Protein AF-A0A938NY01-F1 (afdb_monomer)

Secondary structure (DSSP, 8-state):
-HHHHHHHHHHHHTT----PPP-EEEEEEEES-EEETTTTEEP-TT-EEETT-EEEESSTT-EEEEEETTTEEEEE-----SSS--EEEGGGS-EE------------SS---GGG-SSEEEEES-EEEE--TTTS--SSSEEEEEEEEETTEEEEEEPPEETTEEEE-HHHHH--TT----TTT---EEEEEEETTT--EEEEEEEEEEEE-HHHHHHHHHHHHHHHTTS---HHHHHHHHHHHHHHHHSBPPHHHHHHHHHHHHT--

Solvent-accessible surface area (backbone atoms only — not comparable to full-atom values): 15792 Å² total; per-residue (Å²): 120,71,69,61,56,54,52,53,53,55,60,58,63,72,62,69,72,82,76,70,82,76,59,53,27,38,26,71,44,71,44,78,49,41,25,34,62,91,73,69,46,69,69,50,72,70,38,78,47,41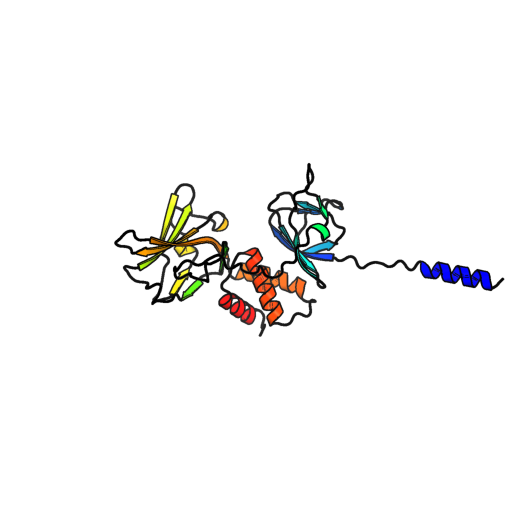,46,88,40,35,39,35,47,81,40,83,80,19,37,39,30,29,37,24,84,89,78,45,54,32,44,38,47,70,71,98,66,88,82,91,67,63,69,39,45,45,67,82,30,59,42,78,67,67,75,83,77,80,75,85,74,79,93,65,100,58,91,71,63,72,88,61,73,45,65,30,34,27,37,61,54,66,38,76,44,78,48,60,51,86,88,55,54,57,56,96,52,24,43,44,32,43,33,37,57,56,92,92,43,80,45,77,37,73,53,51,68,58,78,50,26,39,44,52,37,64,58,83,70,44,69,47,102,90,41,93,65,60,53,85,76,43,56,64,32,36,38,28,45,31,35,73,88,70,80,49,63,44,80,74,45,64,25,31,59,36,76,44,51,62,66,58,54,47,53,56,50,54,56,47,50,70,70,54,69,80,48,82,65,52,50,69,58,45,52,54,49,52,51,53,50,49,29,67,75,56,20,46,54,62,62,66,62,50,52,53,52,48,24,69,76,67,74,45,116

Nearest PDB structures (foldseek):
  5e5r-assembly2_D  TM=4.541E-01  e=9.221E-03  Mus musculus
  5k6z-assembly1_A  TM=3.043E-01  e=1.436E-03  Mus musculus
  6uon-assembly1_G  TM=4.342E-01  e=9.987E-02  Homo sapiens
  5l74-assembly1_A  TM=3.882E-01  e=5.082E-01  Mus musculus

Structure (mmCIF, N/CA/C/O backbone):
data_AF-A0A938NY01-F1
#
_entry.id   AF-A0A938NY01-F1
#
loop_
_atom_site.group_PDB
_atom_site.id
_atom_site.type_symbol
_atom_site.label_atom_id
_atom_site.label_alt_id
_atom_site.label_comp_id
_atom_site.label_asym_id
_atom_site.label_entity_id
_atom_site.label_seq_id
_atom_site.pdbx_PDB_ins_code
_atom_site.Cartn_x
_atom_site.Cartn_y
_atom_site.Cartn_z
_atom_site.occupancy
_atom_site.B_iso_or_equiv
_atom_site.auth_seq_id
_atom_site.auth_comp_id
_atom_site.auth_asym_id
_atom_site.auth_atom_id
_atom_site.pdbx_PDB_model_num
ATOM 1 N N . MET A 1 1 ? -42.240 13.888 61.513 1.00 55.31 1 MET A N 1
ATOM 2 C CA . MET A 1 1 ? -41.093 12.999 61.218 1.00 55.31 1 MET A CA 1
ATOM 3 C C . MET A 1 1 ? -41.033 12.380 59.804 1.00 55.31 1 MET A C 1
ATOM 5 O O . MET A 1 1 ? -39.915 12.077 59.412 1.00 55.31 1 MET A O 1
ATOM 9 N N . PRO A 1 2 ? -42.098 12.250 58.973 1.00 61.78 2 PRO A N 1
ATOM 10 C CA . PRO A 1 2 ? -41.967 11.575 57.664 1.00 61.78 2 PRO A CA 1
ATOM 11 C C . PRO A 1 2 ? -41.251 12.405 56.575 1.00 61.78 2 PRO A C 1
ATOM 13 O O . PRO A 1 2 ? -40.723 11.847 55.619 1.00 61.78 2 PRO A O 1
ATOM 16 N N . LYS A 1 3 ? -41.169 13.737 56.727 1.00 53.19 3 LYS A N 1
ATOM 17 C CA . LYS A 1 3 ? -40.525 14.632 55.743 1.00 53.19 3 LYS A CA 1
ATOM 18 C C . LYS A 1 3 ? -38.993 14.523 55.710 1.00 53.19 3 LYS A C 1
ATOM 20 O O . LYS A 1 3 ? -38.398 14.714 54.658 1.00 53.19 3 LYS A O 1
ATOM 25 N N . ILE A 1 4 ? -38.366 14.178 56.837 1.00 62.75 4 ILE A N 1
ATOM 26 C CA . ILE A 1 4 ? -36.905 14.004 56.927 1.00 62.75 4 ILE A CA 1
ATOM 27 C C . ILE A 1 4 ? -36.483 12.694 56.250 1.00 62.75 4 ILE A C 1
ATOM 29 O O . ILE A 1 4 ? -35.481 12.661 55.544 1.00 62.75 4 ILE A O 1
ATOM 33 N N . PHE A 1 5 ? -37.295 11.640 56.377 1.00 57.81 5 PHE A N 1
ATOM 34 C CA . PHE A 1 5 ? -37.037 10.354 55.725 1.00 57.81 5 PHE A CA 1
ATOM 35 C C . PHE A 1 5 ? -37.165 10.444 54.195 1.00 57.81 5 PHE A C 1
ATOM 37 O O . PHE A 1 5 ? -36.335 9.895 53.475 1.00 57.81 5 PHE A O 1
ATOM 44 N N . LEU A 1 6 ? -38.141 11.214 53.695 1.00 61.16 6 LEU A N 1
ATOM 45 C CA . LEU A 1 6 ? -38.312 11.473 52.259 1.00 61.16 6 LEU A CA 1
ATOM 46 C C . LEU A 1 6 ? -37.124 12.254 51.666 1.00 61.16 6 LEU A C 1
ATOM 48 O O . LEU A 1 6 ? -36.673 11.964 50.562 1.00 61.16 6 LEU A O 1
ATOM 52 N N . MET A 1 7 ? -36.589 13.221 52.415 1.00 59.22 7 MET A N 1
ATOM 53 C CA . MET A 1 7 ? -35.459 14.043 51.976 1.00 59.22 7 MET A CA 1
ATOM 54 C C . MET A 1 7 ? -34.139 13.253 51.951 1.00 59.22 7 MET A C 1
ATOM 56 O O . MET A 1 7 ? -33.344 13.425 51.031 1.00 59.22 7 MET A O 1
ATOM 60 N N . ILE A 1 8 ? -33.930 12.334 52.901 1.00 62.12 8 ILE A N 1
ATOM 61 C CA . ILE A 1 8 ? -32.763 11.434 52.907 1.00 62.12 8 ILE A CA 1
ATOM 62 C C . ILE A 1 8 ? -32.833 10.437 51.739 1.00 62.12 8 ILE A C 1
ATOM 64 O O . ILE A 1 8 ? -31.816 10.173 51.098 1.00 62.12 8 ILE A O 1
ATOM 68 N N . PHE A 1 9 ? -34.029 9.945 51.398 1.00 61.72 9 PHE A N 1
ATOM 69 C CA . PHE A 1 9 ? -34.216 9.048 50.254 1.00 61.72 9 PHE A CA 1
ATOM 70 C C . PHE A 1 9 ? -33.942 9.746 48.908 1.00 61.72 9 PHE A C 1
ATOM 72 O O . PHE A 1 9 ? -33.326 9.160 48.020 1.00 61.72 9 PHE A O 1
ATOM 79 N N . LEU A 1 10 ? -34.316 11.026 48.775 1.00 58.75 10 LEU A N 1
ATOM 80 C CA . LEU A 1 10 ? -34.075 11.820 47.564 1.00 58.75 10 LEU A CA 1
ATOM 81 C C . LEU A 1 10 ? -32.579 12.121 47.337 1.00 58.75 10 LEU A C 1
ATOM 83 O O . LEU A 1 10 ? -32.104 12.096 46.204 1.00 58.75 10 LEU A O 1
ATOM 87 N N . VAL A 1 11 ? -31.815 12.360 48.410 1.00 60.59 11 VAL A N 1
ATOM 88 C CA . VAL A 1 11 ? -30.360 12.603 48.335 1.00 60.59 11 VAL A CA 1
ATOM 89 C C . VAL A 1 11 ? -29.579 11.306 48.078 1.00 60.59 11 VAL A C 1
ATOM 91 O O . VAL A 1 11 ? -28.540 11.337 47.418 1.00 60.59 11 VAL A O 1
ATOM 94 N N . ALA A 1 12 ? -30.089 10.155 48.528 1.00 58.03 12 ALA A N 1
ATOM 95 C CA . ALA A 1 12 ? -29.506 8.848 48.218 1.00 58.03 12 ALA A CA 1
ATOM 96 C C . ALA A 1 12 ? -29.703 8.446 46.741 1.00 58.03 12 ALA A C 1
ATOM 98 O O . ALA A 1 12 ? -28.811 7.834 46.155 1.00 58.03 12 ALA A O 1
ATOM 99 N N . PHE A 1 13 ? -30.811 8.852 46.107 1.00 56.66 13 PHE A N 1
ATOM 100 C CA . PHE A 1 13 ? -31.073 8.594 44.682 1.00 56.66 13 PHE A CA 1
ATOM 101 C C . PHE A 1 13 ? -30.230 9.459 43.728 1.00 56.66 13 PHE A C 1
ATOM 103 O O . PHE A 1 13 ? -30.031 9.092 42.576 1.00 56.66 13 PHE A O 1
ATOM 110 N N . LEU A 1 14 ? -29.664 10.575 44.197 1.00 53.09 14 LEU A N 1
ATOM 111 C CA . LEU A 1 14 ? -28.744 11.417 43.413 1.00 53.09 14 LEU A CA 1
ATOM 112 C C . LEU A 1 14 ? -27.308 10.862 43.342 1.00 53.09 14 LEU A C 1
ATOM 114 O O . LEU A 1 14 ? -26.434 11.486 42.745 1.00 53.09 14 LEU A O 1
ATOM 118 N N . ARG A 1 15 ? -27.053 9.687 43.934 1.00 51.38 15 ARG A N 1
ATOM 119 C CA . ARG A 1 15 ? -25.760 8.984 43.888 1.00 51.38 15 ARG A CA 1
ATOM 120 C C . ARG A 1 15 ? -25.739 7.799 42.921 1.00 51.38 15 ARG A C 1
ATOM 122 O O . ARG A 1 15 ? -24.835 6.971 43.016 1.00 51.38 15 ARG A O 1
ATOM 129 N N . VAL A 1 16 ? -26.683 7.706 41.981 1.00 56.06 16 VAL A N 1
ATOM 130 C CA . VAL A 1 16 ? -26.478 6.832 40.818 1.00 56.06 16 VAL A CA 1
ATOM 131 C C . VAL A 1 16 ? -25.393 7.498 39.978 1.00 56.06 16 VAL A C 1
ATOM 133 O O . VAL A 1 16 ? -25.649 8.446 39.241 1.00 56.06 16 VAL A O 1
ATOM 136 N N . GLY A 1 17 ? -24.145 7.088 40.210 1.00 52.16 17 GLY A N 1
ATOM 137 C CA . GLY A 1 17 ? -22.991 7.609 39.496 1.00 52.16 17 GLY A CA 1
ATOM 138 C C . GLY A 1 17 ? -23.221 7.474 37.998 1.00 52.16 17 GLY A C 1
ATOM 139 O O . GLY A 1 17 ? -23.531 6.388 37.509 1.00 52.16 17 GLY A O 1
ATOM 140 N N . PHE A 1 18 ? -23.078 8.582 37.279 1.00 49.56 18 PHE A N 1
ATOM 141 C CA . PHE A 1 18 ? -22.935 8.554 35.835 1.00 49.56 18 PHE A CA 1
ATOM 142 C C . PHE A 1 18 ? -21.668 7.754 35.525 1.00 49.56 18 PHE A C 1
ATOM 144 O O . PHE A 1 18 ? -20.554 8.263 35.644 1.00 49.56 18 PHE A O 1
ATOM 151 N N . VAL A 1 19 ? -21.833 6.477 35.178 1.00 50.00 19 VAL A N 1
ATOM 152 C CA . VAL A 1 19 ? -20.789 5.721 34.493 1.00 50.00 19 VAL A CA 1
ATOM 153 C C . VAL A 1 19 ? -20.706 6.346 33.112 1.00 50.00 19 VAL A C 1
ATOM 155 O O . VAL A 1 19 ? -21.524 6.057 32.239 1.00 50.00 19 VAL A O 1
ATOM 158 N N . TYR A 1 20 ? -19.778 7.286 32.943 1.00 55.41 20 TYR A N 1
ATOM 159 C CA . TYR A 1 20 ? -19.456 7.779 31.616 1.00 55.41 20 TYR A CA 1
ATOM 160 C C . TYR A 1 20 ? -18.976 6.576 30.801 1.00 55.41 20 TYR A C 1
ATOM 162 O O . TYR A 1 20 ? -18.071 5.873 31.264 1.00 55.41 20 TYR A O 1
ATOM 170 N N . PRO A 1 21 ? -19.588 6.290 29.641 1.00 57.09 21 PRO A N 1
ATOM 171 C CA . PRO A 1 21 ? -19.080 5.251 28.765 1.00 57.09 21 PRO A CA 1
ATOM 172 C C . PRO A 1 21 ? -17.638 5.619 28.421 1.00 57.09 21 PRO A C 1
ATOM 174 O O . PRO A 1 21 ? -17.391 6.679 27.848 1.00 57.09 21 PRO A O 1
ATOM 177 N N . GLN A 1 22 ? -16.687 4.784 28.840 1.00 66.75 22 GLN A N 1
ATOM 178 C CA . GLN A 1 22 ? -15.314 4.926 28.385 1.00 66.75 22 GLN A CA 1
ATOM 179 C C . GLN A 1 22 ? -15.301 4.555 26.910 1.00 66.75 22 GLN A C 1
ATOM 181 O O . GLN A 1 22 ? -15.760 3.476 26.531 1.00 66.75 22 GLN A O 1
ATOM 186 N N . ASP A 1 23 ? -14.831 5.477 26.079 1.00 79.31 23 ASP A N 1
ATOM 187 C CA . ASP A 1 23 ? -14.606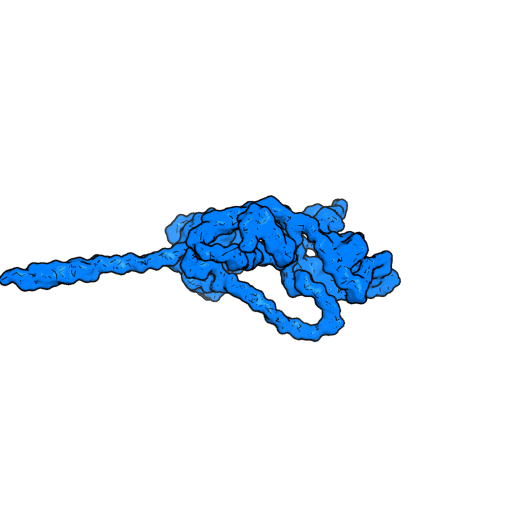 5.173 24.680 1.00 79.31 23 ASP A CA 1
ATOM 188 C C . ASP A 1 23 ? -13.416 4.215 24.612 1.00 79.31 23 ASP A C 1
ATOM 190 O O . ASP A 1 23 ? -12.296 4.556 24.996 1.00 79.31 23 ASP A O 1
ATOM 194 N N . CYS A 1 24 ? -13.692 2.987 24.184 1.00 86.44 24 CYS A N 1
ATOM 195 C CA . CYS A 1 24 ? -12.679 1.975 23.939 1.00 86.44 24 CYS A CA 1
ATOM 196 C C . CYS A 1 24 ? -12.551 1.727 22.438 1.00 86.44 24 CYS A C 1
ATOM 198 O O . CYS A 1 24 ? -13.502 1.888 21.664 1.00 86.44 24 CYS A O 1
ATOM 200 N N . TYR A 1 25 ? -11.333 1.393 22.041 1.00 89.19 25 TYR A N 1
ATOM 201 C CA . TYR A 1 25 ? -10.897 1.257 20.669 1.00 89.19 25 TYR A CA 1
ATOM 202 C C . TYR A 1 25 ? -10.220 -0.104 20.505 1.00 89.19 25 TYR A C 1
ATOM 204 O O . TYR A 1 25 ? -9.358 -0.474 21.301 1.00 89.19 25 TYR A O 1
ATOM 212 N N . THR A 1 26 ? -10.574 -0.841 19.460 1.00 89.38 26 THR A N 1
ATOM 213 C CA . THR A 1 26 ? -9.955 -2.130 19.136 1.00 89.38 26 THR A CA 1
ATOM 214 C C . THR A 1 26 ? -8.738 -1.914 18.247 1.00 89.38 26 THR A C 1
ATOM 216 O O . THR A 1 26 ? -8.805 -1.189 17.251 1.00 89.38 26 THR A O 1
ATOM 219 N N . VAL A 1 27 ? -7.615 -2.545 18.576 1.00 88.00 27 VAL A N 1
ATOM 220 C CA . VAL A 1 27 ? -6.373 -2.430 17.809 1.00 88.00 27 VAL A CA 1
ATOM 221 C C . VAL A 1 27 ? -6.476 -3.214 16.501 1.00 88.00 27 VAL A C 1
ATOM 223 O O . VAL A 1 27 ? -6.595 -4.435 16.496 1.00 88.00 27 VAL A O 1
ATOM 226 N N . LEU A 1 28 ? -6.367 -2.504 15.379 1.00 82.62 28 LEU A N 1
ATOM 227 C CA . LEU A 1 28 ? -6.411 -3.056 14.023 1.00 82.62 28 LEU A CA 1
ATOM 228 C C . LEU A 1 28 ? -5.035 -3.518 13.533 1.00 82.62 28 LEU A C 1
ATOM 230 O O . LEU A 1 28 ? -4.916 -4.515 12.829 1.00 82.62 28 LEU A O 1
ATOM 234 N N . LYS A 1 29 ? -3.991 -2.735 13.816 1.00 82.75 29 LYS A N 1
ATOM 235 C CA . LYS A 1 29 ? -2.629 -2.976 13.320 1.00 82.75 29 LYS A CA 1
ATOM 236 C C . LYS A 1 29 ? -1.627 -2.235 14.188 1.00 82.75 29 LYS A C 1
ATOM 238 O O . LYS A 1 29 ? -1.903 -1.135 14.665 1.00 82.75 29 LYS A O 1
ATOM 243 N N . ILE A 1 30 ? -0.438 -2.805 14.313 1.00 84.25 30 ILE A N 1
ATOM 244 C CA . ILE A 1 30 ? 0.696 -2.191 14.991 1.00 84.25 30 ILE A CA 1
ATOM 245 C C . ILE A 1 30 ? 1.890 -2.244 14.048 1.00 84.25 30 ILE A C 1
ATOM 247 O O . ILE A 1 30 ? 2.183 -3.278 13.451 1.00 84.25 30 ILE A O 1
ATOM 251 N N . LYS A 1 31 ? 2.565 -1.109 13.896 1.00 80.12 31 LYS A N 1
ATOM 252 C CA . LYS A 1 31 ? 3.867 -1.006 13.247 1.00 80.12 31 LYS A CA 1
ATOM 253 C C . LYS A 1 31 ? 4.867 -0.531 14.292 1.00 80.12 31 LYS A C 1
ATOM 255 O O . LYS A 1 31 ? 4.705 0.568 14.810 1.00 80.12 31 LYS A O 1
ATOM 260 N N . GLY A 1 32 ? 5.896 -1.329 14.561 1.00 81.69 32 GLY A N 1
ATOM 261 C CA . GLY A 1 32 ? 6.816 -1.101 15.678 1.00 81.69 32 GLY A CA 1
ATOM 262 C C . GLY A 1 32 ? 6.282 -1.695 16.981 1.00 81.69 32 GLY A C 1
ATOM 263 O O . GLY A 1 32 ? 5.443 -2.590 16.954 1.00 81.69 32 GLY A O 1
ATOM 264 N N . GLU A 1 33 ? 6.764 -1.190 18.113 1.00 83.81 33 GLU A N 1
ATOM 265 C CA . GLU A 1 33 ? 6.388 -1.682 19.442 1.00 83.81 33 GLU A CA 1
ATOM 266 C C . GLU A 1 33 ? 5.731 -0.576 20.272 1.00 83.81 33 GLU A C 1
ATOM 268 O O . GLU A 1 33 ? 6.176 0.584 20.255 1.00 83.81 33 GLU A O 1
ATOM 273 N N . ALA A 1 34 ? 4.672 -0.957 20.988 1.00 86.81 34 ALA A N 1
ATOM 274 C CA . ALA A 1 34 ? 3.952 -0.126 21.940 1.00 86.81 34 ALA A CA 1
ATOM 275 C C . ALA A 1 34 ? 3.513 -0.970 23.145 1.00 86.81 34 ALA A C 1
ATOM 277 O O . ALA A 1 34 ? 3.158 -2.139 22.990 1.00 86.81 34 ALA A O 1
ATOM 278 N N . GLU A 1 35 ? 3.518 -0.374 24.331 1.00 90.38 35 GLU A N 1
ATOM 279 C CA . GLU A 1 35 ? 3.117 -1.008 25.591 1.00 90.38 35 GLU A CA 1
ATOM 280 C C . GLU A 1 35 ? 2.140 -0.099 26.343 1.00 90.38 35 GLU A C 1
ATOM 282 O O . GLU A 1 35 ? 2.228 1.126 26.253 1.00 90.38 35 GLU A O 1
ATOM 287 N N . VAL A 1 36 ? 1.200 -0.683 27.086 1.00 87.38 36 VAL A N 1
ATOM 288 C CA . VAL A 1 36 ? 0.291 0.081 27.951 1.00 87.38 36 VAL A CA 1
ATOM 289 C C . VAL A 1 36 ? 1.010 0.407 29.259 1.00 87.38 36 VAL A C 1
ATOM 291 O O . VAL A 1 36 ? 1.323 -0.504 30.022 1.00 87.38 36 VAL A O 1
ATOM 294 N N . GLU A 1 37 ? 1.214 1.690 29.563 1.00 82.31 37 GLU A N 1
ATOM 295 C CA . GLU A 1 37 ? 1.994 2.166 30.721 1.00 82.31 37 GLU A CA 1
ATOM 296 C C . GLU A 1 37 ? 1.555 1.514 32.040 1.00 82.31 37 GLU A C 1
ATOM 298 O O . GLU A 1 37 ? 2.379 1.035 32.814 1.00 82.31 37 GLU A O 1
ATOM 303 N N . LYS A 1 38 ? 0.240 1.441 32.283 1.00 81.69 38 LYS A N 1
ATOM 304 C CA . LYS A 1 38 ? -0.314 0.911 33.540 1.00 81.69 38 LYS A CA 1
ATOM 305 C C . LYS A 1 38 ? -0.031 -0.573 33.759 1.00 81.69 38 LYS A C 1
ATOM 307 O O . LYS A 1 38 ? 0.027 -1.009 34.904 1.00 81.69 38 LYS A O 1
ATOM 312 N N . THR A 1 39 ? 0.052 -1.359 32.687 1.00 84.12 39 THR A N 1
ATOM 313 C CA . THR A 1 39 ? 0.147 -2.826 32.778 1.00 84.12 39 THR A CA 1
ATOM 314 C C . THR A 1 39 ? 1.507 -3.361 32.346 1.00 84.12 39 THR A C 1
ATOM 316 O O . THR A 1 39 ? 1.814 -4.514 32.633 1.00 84.12 39 THR A O 1
ATOM 319 N N . GLY A 1 40 ? 2.306 -2.564 31.632 1.00 82.56 40 GLY A N 1
ATOM 320 C CA . GLY A 1 40 ? 3.516 -3.018 30.948 1.00 82.56 40 GLY A CA 1
ATOM 321 C C . GLY A 1 40 ? 3.245 -4.049 29.846 1.00 82.56 40 GLY A C 1
ATOM 322 O O . GLY A 1 40 ? 4.180 -4.645 29.319 1.00 82.56 40 GLY A O 1
ATOM 323 N N . LYS A 1 41 ? 1.974 -4.313 29.504 1.00 89.12 41 LYS A N 1
ATOM 324 C CA . LYS A 1 41 ? 1.619 -5.296 28.482 1.00 89.12 41 LYS A CA 1
ATOM 325 C C . LYS A 1 41 ? 1.892 -4.700 27.103 1.00 89.12 41 LYS A C 1
ATOM 327 O O . LYS A 1 41 ? 1.418 -3.604 26.795 1.00 89.12 41 LYS A O 1
ATOM 332 N N . ALA A 1 42 ? 2.602 -5.453 26.266 1.00 90.44 42 ALA A N 1
ATOM 333 C CA . ALA A 1 42 ? 2.725 -5.152 24.846 1.00 90.44 42 ALA A CA 1
ATOM 334 C C . ALA A 1 42 ? 1.345 -5.141 24.187 1.00 90.44 42 ALA A C 1
ATOM 336 O O . ALA A 1 42 ? 0.554 -6.071 24.361 1.00 90.44 42 ALA A O 1
ATOM 337 N N . VAL A 1 43 ? 1.071 -4.075 23.441 1.00 90.38 43 VAL A N 1
ATOM 338 C CA . VAL A 1 43 ? -0.152 -3.946 22.657 1.00 90.38 43 VAL A CA 1
ATOM 339 C C . VAL A 1 43 ? -0.094 -4.978 21.534 1.00 90.38 43 VAL A C 1
ATOM 341 O O . VAL A 1 43 ? 0.920 -5.087 20.841 1.00 90.38 43 VAL A O 1
ATOM 344 N N . ALA A 1 44 ? -1.177 -5.729 21.346 1.00 90.06 44 ALA A N 1
ATOM 345 C CA . ALA A 1 44 ? -1.332 -6.688 20.258 1.00 90.06 44 ALA A CA 1
ATOM 346 C C . ALA A 1 44 ? -2.558 -6.367 19.386 1.00 90.06 44 ALA A C 1
ATOM 348 O O . ALA A 1 44 ? -3.448 -5.612 19.771 1.00 90.06 44 ALA A O 1
ATOM 349 N N . VAL A 1 45 ? -2.609 -6.942 18.182 1.00 87.00 45 VAL A N 1
ATOM 350 C CA . VAL A 1 45 ? -3.795 -6.846 17.315 1.00 87.00 45 VAL A CA 1
ATOM 351 C C . VAL A 1 45 ? -4.989 -7.498 18.017 1.00 87.00 45 VAL A C 1
ATOM 353 O O . VAL A 1 45 ? -4.851 -8.576 18.594 1.00 87.00 45 VAL A O 1
ATOM 356 N N . ASN A 1 46 ? -6.157 -6.861 17.920 1.00 87.00 46 ASN A N 1
ATOM 357 C CA . ASN A 1 46 ? -7.397 -7.168 18.641 1.00 87.00 46 ASN A CA 1
ATOM 358 C C . ASN A 1 46 ? -7.411 -6.827 20.140 1.00 87.00 46 ASN A C 1
ATOM 360 O O . ASN A 1 46 ? -8.433 -7.070 20.778 1.00 87.00 46 ASN A O 1
ATOM 364 N N . ASP A 1 47 ? -6.345 -6.256 20.714 1.00 89.56 47 ASP A N 1
ATOM 365 C CA . ASP A 1 47 ? -6.439 -5.709 22.073 1.00 89.56 47 ASP A CA 1
ATOM 366 C C . ASP A 1 47 ? -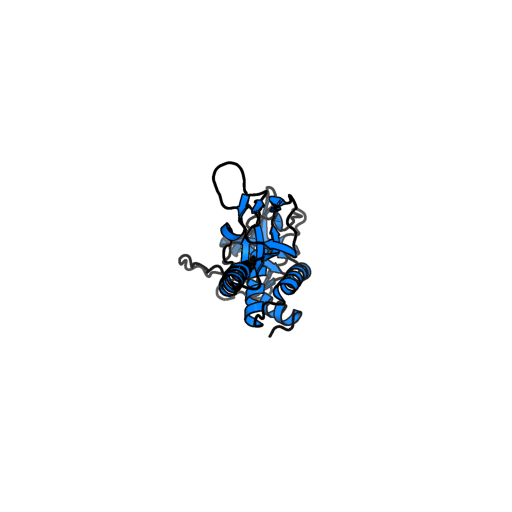7.408 -4.514 22.102 1.00 89.56 47 ASP A C 1
ATOM 368 O O . ASP A 1 47 ? -7.553 -3.779 21.120 1.00 89.56 47 ASP A O 1
ATOM 372 N N . GLU A 1 48 ? -8.062 -4.304 23.243 1.00 89.38 48 GLU A N 1
ATOM 373 C CA . GLU A 1 48 ? -8.866 -3.111 23.505 1.00 89.38 48 GLU A CA 1
ATOM 374 C C . GLU A 1 48 ? -8.038 -2.084 24.280 1.00 89.38 48 GLU A C 1
ATOM 376 O O . GLU A 1 48 ? -7.403 -2.405 25.285 1.00 89.38 48 GLU A O 1
ATOM 381 N N . LEU A 1 49 ? -8.057 -0.842 23.802 1.00 88.44 49 LEU A N 1
ATOM 382 C CA . LEU A 1 49 ? -7.438 0.316 24.436 1.00 88.44 49 LEU A CA 1
ATOM 383 C C . LEU A 1 49 ? -8.527 1.336 24.728 1.00 88.44 49 LEU A C 1
ATOM 385 O O . LEU A 1 49 ? -9.262 1.714 23.820 1.00 88.44 49 LEU A O 1
ATOM 389 N N . CYS A 1 50 ? -8.639 1.811 25.959 1.00 86.88 50 CYS A N 1
ATOM 390 C CA . CYS A 1 50 ? -9.621 2.832 26.308 1.00 86.88 50 CYS A CA 1
ATOM 391 C C . CYS A 1 50 ? -8.983 4.227 26.334 1.00 86.88 50 CYS A C 1
ATOM 393 O O . CYS A 1 50 ? -7.774 4.364 26.496 1.00 86.88 50 CYS A O 1
ATOM 395 N N . SER A 1 51 ? -9.786 5.288 26.190 1.00 78.94 51 SER A N 1
ATOM 396 C CA . SER A 1 51 ? -9.313 6.688 26.142 1.00 78.94 51 SER A CA 1
ATOM 397 C C . SER A 1 51 ? -8.367 7.085 27.285 1.00 78.94 51 SER A C 1
ATOM 399 O O . SER A 1 51 ? -7.507 7.943 27.110 1.00 78.94 51 SER A O 1
ATOM 401 N N . ASN A 1 52 ? -8.505 6.443 28.448 1.00 79.69 52 ASN A N 1
ATOM 402 C CA . ASN A 1 52 ? -7.704 6.709 29.645 1.00 79.69 52 ASN A CA 1
ATOM 403 C C . ASN A 1 52 ? -6.407 5.891 29.720 1.00 79.69 52 ASN A C 1
ATOM 405 O O . ASN A 1 52 ? -5.719 5.938 30.749 1.00 79.69 52 ASN A O 1
ATOM 409 N N . ASP A 1 53 ? -6.120 5.069 28.716 1.00 83.12 53 ASP A N 1
ATOM 410 C CA . ASP A 1 53 ? -4.888 4.301 28.651 1.00 83.12 53 ASP A CA 1
ATOM 411 C C . ASP A 1 53 ? -3.768 5.148 28.064 1.00 83.12 53 ASP A C 1
ATOM 413 O O . ASP A 1 53 ? -3.950 5.927 27.127 1.00 83.12 53 ASP A O 1
ATOM 417 N N . ASN A 1 54 ? -2.594 4.983 28.660 1.00 81.62 54 ASN A N 1
ATOM 418 C CA . ASN A 1 54 ? -1.370 5.621 28.225 1.00 81.62 54 ASN A CA 1
ATOM 419 C C . ASN A 1 54 ? -0.538 4.600 27.462 1.00 81.62 54 ASN A C 1
ATOM 421 O O . ASN A 1 54 ? -0.310 3.490 27.953 1.00 81.62 54 ASN A O 1
ATOM 425 N N . LEU A 1 55 ? -0.077 4.983 26.276 1.00 84.56 55 LEU A N 1
ATOM 426 C CA . LEU A 1 55 ? 0.797 4.153 25.459 1.00 84.56 55 LEU A CA 1
ATOM 427 C C . LEU A 1 55 ? 2.231 4.662 25.520 1.00 84.56 55 LEU A C 1
ATOM 429 O O . LEU A 1 55 ? 2.484 5.852 25.327 1.00 84.56 55 LEU A O 1
ATOM 433 N N . ILE A 1 56 ? 3.157 3.729 25.722 1.00 82.50 56 ILE A N 1
ATOM 434 C CA . ILE A 1 56 ? 4.595 3.934 25.597 1.00 82.50 56 ILE A CA 1
ATOM 435 C C . ILE A 1 56 ? 5.025 3.347 24.262 1.00 82.50 56 ILE A C 1
ATOM 437 O O . ILE A 1 56 ? 4.968 2.136 24.053 1.00 82.50 56 ILE A O 1
ATOM 441 N N . PHE A 1 57 ? 5.470 4.205 23.351 1.00 84.12 57 PHE A N 1
ATOM 442 C CA . PHE A 1 57 ? 6.027 3.776 22.071 1.00 84.12 57 PHE A CA 1
ATOM 443 C C . PHE 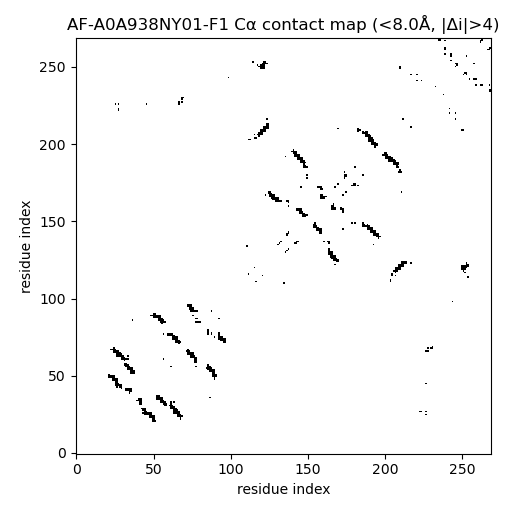A 1 57 ? 7.542 3.622 22.184 1.00 84.12 57 PHE A C 1
ATOM 445 O O . PHE A 1 57 ? 8.221 4.543 22.637 1.00 84.12 57 PHE A O 1
ATOM 452 N N . LYS A 1 58 ? 8.090 2.491 21.723 1.00 81.50 58 LYS A N 1
ATOM 453 C CA . LYS A 1 58 ? 9.549 2.268 21.752 1.00 81.50 58 LYS A CA 1
ATOM 454 C C . LYS A 1 58 ? 10.306 3.008 20.649 1.00 81.50 58 LYS A C 1
ATOM 456 O O . LYS A 1 58 ? 11.488 3.295 20.807 1.00 81.50 58 LYS A O 1
ATOM 461 N N . ASP A 1 59 ? 9.635 3.334 19.545 1.00 78.31 59 ASP A N 1
ATOM 462 C CA . ASP A 1 59 ? 10.202 4.075 18.415 1.00 78.31 59 ASP A CA 1
ATOM 463 C C . ASP A 1 59 ? 9.316 5.288 18.084 1.00 78.31 59 ASP A C 1
ATOM 465 O O . ASP A 1 59 ? 8.087 5.210 18.085 1.00 78.31 59 ASP A O 1
ATOM 469 N N . ALA A 1 60 ? 9.943 6.410 17.726 1.00 75.44 60 ALA A N 1
ATOM 470 C CA . ALA A 1 60 ? 9.281 7.592 17.175 1.00 75.44 60 ALA A CA 1
ATOM 471 C C . ALA A 1 60 ? 8.538 7.316 15.849 1.00 75.44 60 ALA A C 1
ATOM 473 O O . ALA A 1 60 ? 7.705 8.116 15.422 1.00 75.44 60 ALA A O 1
ATOM 474 N N . LYS A 1 61 ? 8.850 6.206 15.172 1.00 73.69 61 LYS A N 1
ATOM 475 C CA . LYS A 1 61 ? 8.165 5.729 13.964 1.00 73.69 61 LYS A CA 1
ATOM 476 C C . LYS A 1 61 ? 7.058 4.716 14.253 1.00 73.69 61 LYS A C 1
ATOM 478 O O . LYS A 1 61 ? 6.396 4.305 13.295 1.00 73.69 61 LYS A O 1
ATOM 483 N N . SER A 1 62 ? 6.863 4.305 15.509 1.00 78.31 62 SER A N 1
ATOM 484 C CA . SER A 1 62 ? 5.807 3.359 15.860 1.00 78.31 62 SER A CA 1
ATOM 485 C C . SER A 1 62 ? 4.426 3.952 15.582 1.00 78.31 62 SER A C 1
ATOM 487 O O . SER A 1 62 ? 4.192 5.152 15.739 1.00 78.31 62 SER A O 1
ATOM 489 N N . VAL A 1 63 ? 3.502 3.100 15.152 1.00 82.31 63 VAL A N 1
ATOM 490 C CA . VAL A 1 63 ? 2.127 3.479 14.840 1.00 82.31 63 VAL A CA 1
ATOM 491 C C . VAL A 1 63 ? 1.183 2.381 15.300 1.00 82.31 63 VAL A C 1
ATOM 493 O O . VAL A 1 63 ? 1.382 1.219 14.955 1.00 82.31 63 VAL A O 1
ATOM 496 N N . VAL A 1 64 ? 0.133 2.754 16.023 1.00 84.06 64 VAL A N 1
ATOM 497 C CA . VAL A 1 64 ? -0.966 1.851 16.382 1.00 84.06 64 VAL A CA 1
ATOM 498 C C . VAL A 1 64 ? -2.226 2.365 15.697 1.00 84.06 64 VAL A C 1
ATOM 500 O O . VAL A 1 64 ? -2.585 3.532 15.827 1.00 84.06 64 VAL A O 1
ATOM 503 N N . VAL A 1 65 ? -2.879 1.515 14.916 1.00 82.50 65 VAL A N 1
ATOM 504 C CA . VAL A 1 65 ? -4.157 1.827 14.275 1.00 82.50 65 VAL A CA 1
ATOM 505 C C . VAL A 1 65 ? -5.248 1.212 15.121 1.00 82.50 65 VAL A C 1
ATOM 507 O O . VAL A 1 65 ? -5.192 0.018 15.410 1.00 82.50 65 VAL A O 1
ATOM 510 N N . VAL A 1 66 ? -6.233 2.015 15.496 1.00 86.62 66 VAL A N 1
ATOM 511 C CA . VAL A 1 66 ? -7.346 1.575 16.333 1.00 86.62 66 VAL A CA 1
ATOM 512 C C . VAL A 1 66 ? -8.676 1.920 15.687 1.00 86.62 66 VAL A C 1
ATOM 514 O O . VAL A 1 66 ? -8.756 2.814 14.842 1.00 86.62 66 VAL A O 1
ATOM 517 N N . HIS A 1 67 ? -9.719 1.212 16.091 1.00 83.69 67 HIS A N 1
ATOM 518 C CA . HIS A 1 67 ? -11.072 1.384 15.595 1.00 83.69 67 HIS A CA 1
ATOM 519 C C . HIS A 1 67 ? -12.059 1.564 16.738 1.00 83.69 67 HIS A C 1
ATOM 521 O O . HIS A 1 67 ? -12.025 0.810 17.704 1.00 83.69 67 HIS A O 1
ATOM 527 N N . SER A 1 68 ? -12.957 2.534 16.612 1.00 84.19 68 SER A N 1
ATOM 528 C CA . SER A 1 68 ? -14.121 2.685 17.482 1.00 84.19 68 SER A CA 1
ATOM 529 C C . SER A 1 68 ? -15.387 2.566 16.652 1.00 84.19 68 SER A C 1
ATOM 531 O O . SER A 1 68 ? -15.538 3.270 15.658 1.00 84.19 68 SER A O 1
ATOM 533 N N . THR A 1 69 ? -16.348 1.780 17.127 1.00 78.88 69 THR A N 1
ATOM 534 C CA . THR A 1 69 ? -17.660 1.641 16.477 1.00 78.88 69 THR A CA 1
ATOM 535 C C . THR A 1 69 ? -18.401 2.972 16.329 1.00 78.88 69 THR A C 1
ATOM 537 O O . THR A 1 69 ? -19.134 3.185 15.371 1.00 78.88 69 THR A O 1
ATOM 540 N N . LYS A 1 70 ? -18.195 3.913 17.262 1.00 77.88 70 LYS A N 1
ATOM 541 C CA . LYS A 1 70 ? -18.865 5.224 17.248 1.00 77.88 70 LYS A CA 1
ATOM 542 C C . LYS A 1 70 ? -18.107 6.287 16.471 1.00 77.88 70 LYS A C 1
ATOM 544 O O . LYS A 1 70 ? -18.725 7.196 15.924 1.00 77.88 70 LYS A O 1
ATOM 549 N N . LYS A 1 71 ? -16.774 6.241 16.514 1.00 76.31 71 LYS A N 1
ATOM 550 C CA . LYS A 1 71 ? -15.931 7.339 16.023 1.00 76.31 71 LYS A CA 1
ATOM 551 C C . LYS A 1 71 ? -15.076 6.962 14.801 1.00 76.31 71 LYS A C 1
ATOM 553 O O . LYS A 1 71 ? -14.436 7.836 14.224 1.00 76.31 71 LYS A O 1
ATOM 558 N N . GLY A 1 72 ? -15.095 5.699 14.380 1.00 74.62 72 GLY A N 1
ATOM 559 C CA . GLY A 1 72 ? -14.363 5.184 13.226 1.00 74.62 72 GLY A CA 1
ATOM 560 C C . GLY A 1 72 ? -12.893 4.874 13.514 1.00 74.62 72 GLY A C 1
ATOM 561 O O . GLY A 1 72 ? -12.497 4.608 14.653 1.00 74.62 72 GLY A O 1
ATOM 562 N N . ARG A 1 73 ? -12.075 4.892 12.456 1.00 81.00 73 ARG A N 1
ATOM 563 C CA . ARG A 1 73 ? -10.653 4.530 12.506 1.00 81.00 73 ARG A CA 1
ATOM 564 C C . ARG A 1 73 ? -9.748 5.704 12.876 1.00 81.00 73 ARG A C 1
ATOM 566 O O . ARG A 1 73 ? -9.814 6.790 12.292 1.00 81.00 73 ARG A O 1
ATOM 573 N N . PHE A 1 74 ? -8.776 5.414 13.734 1.00 80.69 74 PHE A N 1
ATOM 574 C CA . PHE A 1 74 ? -7.770 6.354 14.207 1.00 80.69 74 PHE A CA 1
ATOM 575 C C . PHE A 1 74 ? -6.363 5.804 14.092 1.00 80.69 74 PHE A C 1
ATOM 577 O O . PHE A 1 74 ? -6.124 4.599 14.101 1.00 80.69 74 PHE A O 1
ATOM 584 N N . THR A 1 75 ? -5.411 6.722 13.982 1.00 78.06 75 THR A N 1
ATOM 585 C CA . THR A 1 75 ? -3.989 6.394 13.982 1.00 78.06 75 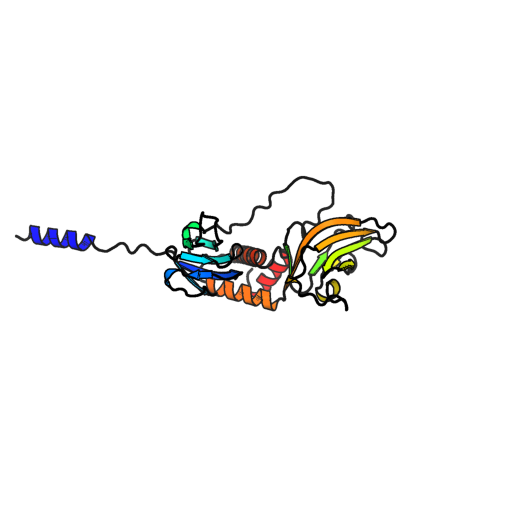THR A CA 1
ATOM 586 C C . THR A 1 75 ? -3.316 7.082 15.156 1.00 78.06 75 THR A C 1
ATOM 588 O O . THR A 1 75 ? -3.231 8.307 15.182 1.00 78.06 75 THR A O 1
ATOM 591 N N . LEU A 1 76 ? -2.799 6.280 16.078 1.00 80.69 76 LEU A N 1
ATOM 592 C CA . LEU A 1 76 ? -2.043 6.701 17.244 1.00 80.69 76 LEU A CA 1
ATOM 593 C C . LEU A 1 76 ? -0.554 6.730 16.875 1.00 80.69 76 LEU A C 1
ATOM 595 O O . LEU A 1 76 ? 0.001 5.732 16.400 1.00 80.69 76 LEU A O 1
ATOM 599 N N . LYS A 1 77 ? 0.090 7.885 17.051 1.00 78.12 77 LYS A N 1
ATOM 600 C CA . LYS A 1 77 ? 1.524 8.093 16.793 1.00 78.12 77 LYS A CA 1
ATOM 601 C C . LYS A 1 77 ? 2.158 8.820 17.976 1.00 78.12 77 LYS A C 1
ATOM 603 O O . LYS A 1 77 ? 1.491 9.674 18.558 1.00 78.12 77 LYS A O 1
ATOM 608 N N . PRO A 1 78 ? 3.440 8.573 18.281 1.00 70.88 78 PRO A N 1
ATOM 609 C CA . PRO A 1 78 ? 4.147 9.347 19.292 1.00 70.88 78 PRO A CA 1
ATOM 610 C C . PRO A 1 78 ? 4.233 10.825 18.872 1.00 70.88 78 PRO A C 1
ATOM 612 O O . PRO A 1 78 ? 4.645 11.141 17.752 1.00 70.88 78 PRO A O 1
ATOM 615 N N . TYR A 1 79 ? 3.848 11.745 19.758 1.00 64.50 79 TYR A N 1
ATOM 616 C CA . TYR A 1 79 ? 3.860 13.191 19.506 1.00 64.50 79 TYR A CA 1
ATOM 617 C C . TYR A 1 79 ? 4.946 13.886 20.333 1.00 64.50 79 TYR A C 1
ATOM 619 O O . TYR A 1 79 ? 4.858 13.888 21.541 1.00 64.50 79 TYR A O 1
ATOM 627 N N . LYS A 1 80 ? 5.956 14.539 19.742 1.00 50.72 80 LYS A N 1
ATOM 628 C CA . LYS A 1 80 ? 7.039 15.180 20.528 1.00 50.72 80 LYS A CA 1
ATOM 629 C C . LYS A 1 80 ? 6.517 16.050 21.695 1.00 50.72 80 LYS A C 1
ATOM 631 O O . LYS A 1 80 ? 6.038 17.157 21.459 1.00 50.72 80 LYS A O 1
ATOM 636 N N . ALA A 1 81 ? 6.751 15.614 22.934 1.00 42.50 81 ALA A N 1
ATOM 637 C CA . ALA A 1 81 ? 6.744 16.454 24.130 1.00 42.50 81 ALA A CA 1
ATOM 638 C C . ALA A 1 81 ? 8.101 16.348 24.848 1.00 42.50 81 ALA A C 1
ATOM 640 O O . ALA A 1 81 ? 8.802 15.340 24.773 1.00 42.50 81 ALA A O 1
ATOM 641 N N . SER A 1 82 ? 8.541 17.455 25.441 1.00 41.69 82 SER A N 1
ATOM 642 C CA . SER A 1 82 ? 9.906 17.649 25.927 1.00 41.69 82 SER A CA 1
ATOM 643 C C . SER A 1 82 ? 10.279 16.731 27.095 1.00 41.69 82 SER A C 1
ATOM 645 O O . SER A 1 82 ? 9.569 16.698 28.091 1.00 41.69 82 SER A O 1
ATOM 647 N N . LYS A 1 83 ? 11.483 16.154 26.999 1.00 41.78 83 LYS A N 1
ATOM 648 C CA . LYS A 1 83 ? 12.255 15.453 28.041 1.00 41.78 83 LYS A CA 1
ATOM 649 C C . LYS A 1 83 ? 11.648 14.138 28.570 1.00 41.78 83 LYS A C 1
ATOM 651 O O . LYS A 1 83 ? 10.904 14.104 29.536 1.00 41.78 83 LYS A O 1
ATOM 656 N N . ASN A 1 84 ? 12.192 13.072 27.985 1.00 45.00 84 ASN A N 1
ATOM 657 C CA . ASN A 1 84 ? 12.468 11.740 28.532 1.00 45.00 84 ASN A CA 1
ATOM 658 C C . ASN A 1 84 ? 11.410 10.640 28.622 1.00 45.00 84 ASN A C 1
ATOM 660 O O . ASN A 1 84 ? 11.859 9.510 28.764 1.00 45.00 84 ASN A O 1
ATOM 664 N N . GLU A 1 85 ? 10.114 10.847 28.395 1.00 44.84 85 GLU A N 1
ATOM 665 C CA . GLU A 1 85 ? 9.178 9.708 28.299 1.00 44.84 85 GLU A CA 1
ATOM 666 C C . GLU A 1 85 ? 8.136 9.914 27.187 1.00 44.84 85 GLU A C 1
ATOM 668 O O . GLU A 1 85 ? 7.471 10.944 27.110 1.00 44.84 85 GLU A O 1
ATOM 673 N N . LEU A 1 86 ? 8.036 8.937 26.273 1.00 49.62 86 LEU A N 1
ATOM 674 C CA . LEU A 1 86 ? 7.083 8.889 25.152 1.00 49.62 86 LEU A CA 1
ATOM 675 C C . LEU A 1 86 ? 5.725 8.335 25.622 1.00 49.62 86 LEU A C 1
ATOM 677 O O . LEU A 1 86 ? 5.213 7.385 25.032 1.00 49.62 86 LEU A O 1
ATOM 681 N N . VAL A 1 87 ? 5.187 8.893 26.705 1.00 50.19 87 VAL A N 1
ATOM 682 C CA . VAL A 1 87 ? 3.888 8.516 27.278 1.00 50.19 87 VAL A CA 1
ATOM 683 C C . VAL A 1 87 ? 2.814 9.415 26.673 1.00 50.19 87 VAL A C 1
ATOM 685 O O . VAL A 1 87 ? 2.911 10.639 26.766 1.00 50.19 87 VAL A O 1
ATOM 688 N N . TYR A 1 88 ? 1.790 8.821 26.058 1.00 58.59 88 TYR A N 1
ATOM 689 C CA . TYR A 1 88 ? 0.685 9.571 25.457 1.00 58.59 88 TYR A CA 1
ATOM 690 C C . TYR A 1 88 ? -0.672 8.980 25.816 1.00 58.59 88 TYR A C 1
ATOM 692 O O . TYR A 1 88 ? -0.866 7.768 25.693 1.00 58.59 88 TYR A O 1
ATOM 700 N N . LEU A 1 89 ? -1.615 9.855 26.173 1.00 52.69 89 LEU A N 1
ATOM 701 C CA . LEU A 1 89 ? -3.029 9.512 26.276 1.00 52.69 89 LEU A CA 1
ATOM 702 C C . LEU A 1 89 ? -3.560 9.159 24.890 1.00 52.69 89 LEU A C 1
ATOM 704 O O . LEU A 1 89 ? -3.279 9.876 23.926 1.00 52.69 89 LEU A O 1
ATOM 708 N N . VAL A 1 90 ? -4.356 8.089 24.800 1.00 56.47 90 VAL A N 1
ATOM 709 C CA . VAL A 1 90 ? -5.003 7.692 23.542 1.00 56.47 90 VAL A CA 1
ATOM 710 C C . VAL A 1 90 ? -5.748 8.879 22.936 1.00 56.47 90 VAL A C 1
ATOM 712 O O . VAL A 1 90 ? -5.497 9.158 21.770 1.00 56.47 90 VAL A O 1
ATOM 715 N N . ASP A 1 91 ? -6.532 9.628 23.726 1.00 52.88 91 ASP A N 1
ATOM 716 C CA . ASP A 1 91 ? -7.301 10.809 23.288 1.00 52.88 91 ASP A CA 1
ATOM 717 C C . ASP A 1 91 ? -6.441 11.949 22.699 1.00 52.88 91 ASP A C 1
ATOM 719 O O . ASP A 1 91 ? -6.869 12.608 21.749 1.00 52.88 91 ASP A O 1
ATOM 723 N N . ASP A 1 92 ? -5.211 12.146 23.184 1.00 45.97 92 ASP A N 1
ATOM 724 C CA . ASP A 1 92 ? -4.323 13.239 22.744 1.00 45.97 92 ASP A CA 1
ATOM 725 C C . ASP A 1 92 ? -3.620 12.948 21.407 1.00 45.97 92 ASP A C 1
ATOM 727 O O . ASP A 1 92 ? -3.137 13.858 20.725 1.00 45.97 92 ASP A O 1
ATOM 731 N N . ILE A 1 93 ? -3.556 11.676 21.008 1.00 54.69 93 ILE A N 1
ATOM 732 C CA . ILE A 1 93 ? -2.879 11.218 19.781 1.00 54.69 93 ILE A CA 1
ATOM 733 C C . ILE A 1 93 ? -3.859 10.745 18.705 1.00 54.69 93 ILE A C 1
ATOM 735 O O . ILE A 1 93 ? -3.435 10.314 17.628 1.00 54.69 93 ILE A O 1
ATOM 739 N N . ILE A 1 94 ? -5.164 10.867 18.961 1.00 51.19 94 ILE A N 1
ATOM 740 C CA . ILE A 1 94 ? -6.226 10.574 18.003 1.00 51.19 94 ILE A CA 1
ATOM 741 C C . ILE A 1 94 ? -6.189 11.596 16.865 1.00 51.19 94 ILE A C 1
ATOM 743 O O . ILE A 1 94 ? -6.660 12.726 16.980 1.00 51.19 94 ILE A O 1
ATOM 747 N N . ARG A 1 95 ? -5.678 11.181 15.704 1.00 55.00 95 ARG A N 1
ATOM 748 C CA . ARG A 1 95 ? -5.954 11.869 14.437 1.00 55.00 95 ARG A CA 1
ATOM 749 C C . ARG A 1 95 ? -6.989 11.082 13.648 1.00 55.00 95 ARG A C 1
ATOM 751 O O . ARG A 1 95 ? -6.761 9.907 13.352 1.00 55.00 95 ARG A O 1
ATOM 758 N N . ASN A 1 96 ? -8.089 11.749 13.282 1.00 43.78 96 ASN A N 1
ATOM 759 C CA . ASN A 1 96 ? -9.055 11.230 12.313 1.00 43.78 96 ASN A CA 1
ATOM 760 C C . ASN A 1 96 ? -8.295 10.778 11.064 1.00 43.78 96 ASN A C 1
ATOM 762 O O . ASN A 1 96 ? -7.656 11.586 10.389 1.00 43.78 96 ASN A O 1
ATOM 766 N N . SER A 1 97 ? -8.379 9.487 10.748 1.00 43.22 97 SER A N 1
ATOM 767 C CA . SER A 1 97 ? -7.894 8.938 9.483 1.00 43.22 97 SER A CA 1
ATOM 768 C C . SER A 1 97 ? -8.937 9.184 8.383 1.00 43.22 97 SER A C 1
ATOM 770 O O . SER A 1 97 ? -9.299 8.265 7.650 1.00 43.22 97 SER A O 1
ATOM 772 N N . THR A 1 98 ? -9.461 10.402 8.253 1.00 41.25 98 THR A N 1
ATOM 773 C CA . THR A 1 98 ? -10.309 10.744 7.111 1.00 41.25 98 THR A CA 1
ATOM 774 C C . THR A 1 98 ? -9.401 11.088 5.938 1.00 41.25 98 THR A C 1
ATOM 776 O O . THR A 1 98 ? -8.579 11.996 6.034 1.00 41.25 98 THR A O 1
ATOM 779 N N . SER A 1 99 ? -9.509 10.277 4.880 1.00 40.34 99 SER A N 1
ATOM 780 C CA . SER A 1 99 ? -9.026 10.502 3.510 1.00 40.34 99 SER A CA 1
ATOM 781 C C . SER A 1 99 ? -8.055 11.675 3.357 1.00 40.34 99 SER A C 1
ATOM 783 O O . SER A 1 99 ? -8.472 12.836 3.318 1.00 40.34 99 SER A O 1
ATOM 785 N N . THR A 1 100 ? -6.763 11.378 3.229 1.00 34.38 100 THR A N 1
ATOM 786 C CA . THR A 1 100 ? -5.759 12.376 2.862 1.00 34.38 100 THR A CA 1
ATOM 787 C C . THR A 1 100 ? -6.203 13.053 1.565 1.00 34.38 100 THR A C 1
ATOM 789 O O . THR A 1 100 ? -6.149 12.449 0.494 1.00 34.38 100 THR A O 1
ATOM 792 N N . LEU A 1 101 ? -6.676 14.296 1.662 1.00 31.92 101 LEU A N 1
ATOM 793 C CA . LEU A 1 101 ? -6.920 15.152 0.510 1.00 31.92 101 LEU A CA 1
ATOM 794 C C . LEU A 1 101 ? -5.600 15.273 -0.253 1.00 31.92 101 LEU A C 1
ATOM 796 O O . LEU A 1 101 ? -4.602 15.746 0.293 1.00 31.92 101 LEU A O 1
ATOM 800 N N . MET A 1 102 ? -5.591 14.809 -1.503 1.00 30.03 102 MET A N 1
ATOM 801 C CA . MET A 1 102 ? -4.487 15.042 -2.424 1.00 30.03 102 MET A CA 1
ATOM 802 C C . MET A 1 102 ? -4.383 16.551 -2.657 1.00 30.03 102 MET A C 1
ATOM 804 O O . MET A 1 102 ? -5.167 17.134 -3.404 1.00 30.03 102 MET A O 1
ATOM 808 N N . THR A 1 103 ? -3.422 17.205 -2.011 1.00 31.09 103 THR A N 1
ATOM 809 C CA . THR A 1 103 ? -2.998 18.546 -2.398 1.00 31.09 103 THR A CA 1
ATOM 810 C C . THR A 1 103 ? -2.364 18.446 -3.780 1.00 31.09 103 THR A C 1
ATOM 812 O O . THR A 1 103 ? -1.245 17.960 -3.927 1.00 31.09 103 THR A O 1
ATOM 815 N N . LYS A 1 104 ? -3.100 18.883 -4.811 1.00 31.03 104 LYS A N 1
ATOM 816 C CA . LYS A 1 104 ? -2.551 19.151 -6.145 1.00 31.03 104 LYS A CA 1
ATOM 817 C C . LYS A 1 104 ? -1.414 20.164 -5.996 1.00 31.03 104 LYS A C 1
ATOM 819 O O . LYS A 1 104 ? -1.659 21.351 -5.801 1.00 31.03 104 LYS A O 1
ATOM 824 N N . SER A 1 105 ? -0.175 19.694 -6.057 1.00 30.11 105 SER A N 1
ATOM 825 C CA . SER A 1 105 ? 1.001 20.542 -6.214 1.00 30.11 105 SER A CA 1
ATOM 826 C C . SER A 1 105 ? 1.274 20.747 -7.704 1.00 30.11 105 SER A C 1
ATOM 828 O O . SER A 1 105 ? 1.511 19.771 -8.404 1.00 30.11 105 SER A O 1
ATOM 830 N N . PHE A 1 106 ? 1.189 22.013 -8.123 1.00 30.58 106 PHE A N 1
ATOM 831 C CA . PHE A 1 106 ? 1.812 22.699 -9.266 1.00 30.58 106 PHE A CA 1
ATOM 832 C C . PHE A 1 106 ? 2.131 21.929 -10.567 1.00 30.58 106 PHE A C 1
ATOM 834 O O . PHE A 1 106 ? 2.896 20.969 -10.593 1.00 30.58 106 PHE A O 1
ATOM 841 N N . GLU A 1 107 ? 1.579 22.476 -11.656 1.00 36.97 107 GLU A N 1
ATOM 842 C CA . GLU A 1 107 ? 1.759 22.119 -13.066 1.00 36.97 107 GLU A CA 1
ATOM 843 C C . GLU A 1 107 ? 3.223 21.987 -13.504 1.00 36.97 107 GLU A C 1
ATOM 845 O O . GLU A 1 107 ? 4.018 22.921 -13.398 1.00 36.97 107 GLU A O 1
ATOM 850 N N . PHE A 1 108 ? 3.516 20.846 -14.124 1.00 33.59 108 PHE A N 1
ATOM 851 C CA . PHE A 1 108 ? 4.467 20.732 -15.223 1.00 33.59 108 PHE A CA 1
ATOM 852 C C . PHE A 1 108 ? 3.762 19.972 -16.355 1.00 33.59 108 PHE A C 1
ATOM 854 O O . PHE A 1 108 ? 3.086 18.982 -16.080 1.00 33.59 108 PHE A O 1
ATOM 861 N N . ASP A 1 109 ? 3.956 20.405 -17.606 1.00 37.41 109 ASP A N 1
ATOM 862 C CA . ASP A 1 109 ? 3.439 19.834 -18.875 1.00 37.41 109 ASP A CA 1
ATOM 863 C C . ASP A 1 109 ? 3.977 18.415 -1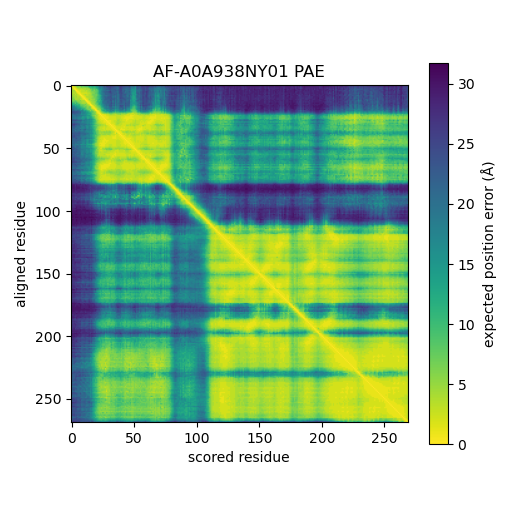9.200 1.00 37.41 109 ASP A C 1
ATOM 865 O O . ASP A 1 109 ? 4.184 18.007 -20.344 1.00 37.41 109 ASP A O 1
ATOM 869 N N . ILE A 1 110 ? 4.280 17.626 -18.175 1.00 46.50 110 ILE A N 1
ATOM 870 C CA . ILE A 1 110 ? 4.689 16.235 -18.307 1.00 46.50 110 ILE A CA 1
ATOM 871 C C . ILE A 1 110 ? 3.412 15.395 -18.236 1.00 46.50 110 ILE A C 1
ATOM 873 O O . ILE A 1 110 ? 2.675 15.558 -17.267 1.00 46.50 110 ILE A O 1
ATOM 877 N N . PRO A 1 111 ? 3.145 14.472 -19.185 1.00 52.81 111 PRO A N 1
ATOM 878 C CA . PRO A 1 111 ? 2.100 13.476 -19.000 1.00 52.81 111 PRO A CA 1
ATOM 879 C C . PRO A 1 111 ? 2.398 12.747 -17.689 1.00 52.81 111 PRO A C 1
ATOM 881 O O . PRO A 1 111 ? 3.412 12.061 -17.555 1.00 52.81 111 PRO A O 1
ATOM 884 N N . VAL A 1 112 ? 1.589 13.012 -16.670 1.00 58.28 112 VAL A N 1
ATOM 885 C CA . VAL A 1 112 ? 1.729 12.385 -15.360 1.00 58.28 112 VAL A CA 1
ATOM 886 C C . VAL A 1 112 ? 1.019 11.050 -15.467 1.00 58.28 112 VAL A C 1
ATOM 888 O O . VAL A 1 112 ? -0.123 11.020 -15.911 1.00 58.28 112 VAL A O 1
ATOM 891 N N . MET A 1 113 ? 1.661 9.958 -15.056 1.00 72.19 113 MET A N 1
ATOM 892 C CA . MET A 1 113 ? 0.938 8.712 -14.802 1.00 72.19 113 MET A CA 1
ATOM 893 C C . MET A 1 113 ? 0.263 8.848 -13.434 1.00 72.19 113 MET A C 1
ATOM 895 O O . MET A 1 113 ? 0.957 8.759 -12.409 1.00 72.19 113 MET A O 1
ATOM 899 N N . PRO A 1 114 ? -1.051 9.145 -13.375 1.00 71.06 114 PRO A N 1
ATOM 900 C CA . PRO A 1 114 ? -1.724 9.425 -12.116 1.00 71.06 114 PRO A CA 1
ATOM 901 C C . PRO A 1 114 ? -1.661 8.230 -11.171 1.00 71.06 114 PRO A C 1
ATOM 903 O O . PRO A 1 114 ? -1.706 8.424 -9.960 1.00 71.06 114 PRO A O 1
ATOM 906 N N . GLU A 1 115 ? -1.506 7.008 -11.673 1.00 75.69 115 GLU A N 1
ATOM 907 C CA . GLU A 1 115 ? -1.346 5.787 -10.890 1.00 75.69 115 GLU A CA 1
ATOM 908 C C . GLU A 1 115 ? -0.150 5.904 -9.950 1.00 75.69 115 GLU A C 1
ATOM 910 O O . GLU A 1 115 ? -0.298 5.676 -8.747 1.00 75.69 115 GLU A O 1
ATOM 915 N N . PHE A 1 116 ? 0.981 6.403 -10.449 1.00 78.69 116 PHE A N 1
ATOM 916 C CA . PHE A 1 116 ? 2.230 6.508 -9.700 1.00 78.69 116 PHE A CA 1
ATOM 917 C C . PHE A 1 116 ? 2.403 7.822 -8.938 1.00 78.69 116 PHE A C 1
ATOM 919 O O . PHE A 1 116 ? 3.467 8.032 -8.378 1.00 78.69 116 PHE A O 1
ATOM 926 N N . SER A 1 117 ? 1.400 8.699 -8.846 1.00 71.69 117 SER A N 1
ATOM 927 C CA . SER A 1 117 ? 1.522 10.038 -8.230 1.00 71.69 117 SER A CA 1
ATOM 928 C C . SER A 1 117 ? 1.804 10.079 -6.714 1.00 71.69 117 SER A C 1
ATOM 930 O O . SER A 1 117 ? 1.933 11.160 -6.143 1.00 71.69 117 SER A O 1
ATOM 932 N N . GLY A 1 118 ? 1.887 8.931 -6.034 1.00 70.06 118 GLY A N 1
ATOM 933 C CA . GLY A 1 118 ? 2.118 8.838 -4.590 1.00 70.06 118 GLY A CA 1
ATOM 934 C C . GLY A 1 118 ? 3.548 8.439 -4.218 1.00 70.06 118 GLY A C 1
ATOM 935 O O . GLY A 1 118 ? 4.256 7.807 -4.990 1.00 70.06 118 GLY A O 1
ATOM 936 N N . ASN A 1 119 ? 3.948 8.723 -2.975 1.00 81.25 119 ASN A N 1
ATOM 937 C CA . ASN A 1 119 ? 5.280 8.367 -2.458 1.00 81.25 119 ASN A CA 1
ATOM 938 C C . ASN A 1 119 ? 5.439 6.869 -2.147 1.00 81.25 119 ASN A C 1
ATOM 940 O O . ASN A 1 119 ? 6.553 6.400 -1.926 1.00 81.25 119 ASN A O 1
ATOM 944 N N . ARG A 1 120 ? 4.329 6.127 -2.062 1.00 86.44 120 ARG A N 1
ATOM 945 C CA . ARG A 1 120 ? 4.300 4.674 -1.873 1.00 86.44 120 ARG A CA 1
ATOM 946 C C . ARG A 1 120 ? 3.261 4.082 -2.806 1.00 86.44 120 ARG A C 1
ATOM 948 O O . ARG A 1 120 ? 2.115 4.534 -2.773 1.00 86.44 120 ARG A O 1
ATOM 955 N N . TYR A 1 121 ? 3.646 3.069 -3.560 1.00 89.50 121 TYR A N 1
ATOM 956 C CA . TYR A 1 121 ? 2.763 2.325 -4.442 1.00 89.50 121 TYR A CA 1
ATOM 957 C C . TYR A 1 121 ? 2.857 0.841 -4.101 1.00 89.50 121 TYR A C 1
ATOM 959 O O . TYR A 1 121 ? 3.956 0.332 -3.884 1.00 89.50 121 TYR A O 1
ATOM 967 N N . CYS A 1 122 ? 1.717 0.167 -4.021 1.00 90.75 122 CYS A N 1
ATOM 968 C CA . CYS A 1 122 ? 1.636 -1.247 -3.708 1.00 90.75 122 CYS A CA 1
ATOM 969 C C . CYS A 1 122 ? 1.024 -2.009 -4.878 1.00 90.75 122 CYS A C 1
ATOM 971 O O . CYS A 1 122 ? -0.072 -1.696 -5.343 1.00 90.75 122 CYS A O 1
ATOM 973 N N . VAL A 1 123 ? 1.755 -3.023 -5.328 1.00 91.81 123 VAL A N 1
ATOM 974 C CA . VAL A 1 123 ? 1.295 -4.018 -6.287 1.00 91.81 123 VAL A CA 1
ATOM 975 C C . VAL A 1 123 ? 0.863 -5.258 -5.511 1.00 91.81 123 VAL A C 1
ATOM 977 O O . VAL A 1 123 ? 1.593 -5.744 -4.646 1.00 91.81 123 VAL A O 1
ATOM 980 N N . VAL A 1 124 ? -0.334 -5.750 -5.816 1.00 91.88 124 VAL A N 1
ATOM 981 C CA . VAL A 1 124 ? -0.874 -6.994 -5.265 1.00 91.88 124 VAL A CA 1
ATOM 982 C C . VAL A 1 124 ? -0.702 -8.068 -6.334 1.00 91.88 124 VAL A C 1
ATOM 984 O O . VAL A 1 124 ? -1.269 -7.943 -7.418 1.00 91.88 124 VAL A O 1
ATOM 987 N N . GLY A 1 125 ? 0.128 -9.076 -6.066 1.00 89.44 125 GLY A N 1
ATOM 988 C CA . GLY A 1 125 ? 0.509 -10.079 -7.062 1.00 89.44 125 GLY A CA 1
ATOM 989 C C . GLY A 1 125 ? 1.218 -9.457 -8.273 1.00 89.44 125 GLY A C 1
ATOM 990 O O . GLY A 1 125 ? 2.282 -8.853 -8.133 1.00 89.44 125 GLY A O 1
ATOM 991 N N . THR A 1 126 ? 0.611 -9.592 -9.454 1.00 90.50 126 THR A N 1
ATOM 992 C CA . THR A 1 126 ? 1.096 -9.014 -10.715 1.00 90.50 126 THR A CA 1
ATOM 993 C C . THR A 1 126 ? 0.126 -7.940 -11.200 1.00 90.50 126 THR A C 1
ATOM 995 O O . THR A 1 126 ? -1.049 -8.221 -11.446 1.00 90.50 126 THR A O 1
ATOM 998 N N . LEU A 1 127 ? 0.620 -6.723 -11.426 1.00 89.69 127 LEU A N 1
ATOM 999 C CA . LEU A 1 127 ? -0.185 -5.632 -11.974 1.00 89.69 127 LEU A CA 1
ATOM 1000 C C . LEU A 1 127 ? -0.025 -5.553 -13.493 1.00 89.69 127 LEU A C 1
ATOM 1002 O O . LEU A 1 127 ? 1.086 -5.460 -14.012 1.00 89.69 127 LEU A O 1
ATOM 1006 N N . ARG A 1 128 ? -1.162 -5.522 -14.189 1.00 90.25 128 ARG A N 1
ATOM 1007 C CA . ARG A 1 128 ? -1.261 -5.163 -15.606 1.00 90.25 128 ARG A CA 1
ATOM 1008 C C . ARG A 1 128 ? -1.838 -3.760 -15.697 1.00 90.25 128 ARG A C 1
ATOM 1010 O O . ARG A 1 128 ? -2.993 -3.560 -15.341 1.00 90.25 128 ARG A O 1
ATOM 1017 N N . LEU A 1 129 ? -1.019 -2.804 -16.118 1.00 89.25 129 LEU A N 1
ATOM 1018 C CA . LEU A 1 129 ? -1.392 -1.399 -16.183 1.00 89.25 129 LEU A CA 1
ATOM 1019 C C . LEU A 1 129 ? -1.425 -0.930 -17.642 1.00 89.25 129 LEU A C 1
ATOM 1021 O O . LEU A 1 129 ? -0.355 -0.778 -18.238 1.00 89.25 129 LEU A O 1
ATOM 1025 N N . PRO A 1 130 ? -2.615 -0.684 -18.214 1.00 88.25 130 PRO A N 1
ATOM 1026 C CA . PRO A 1 130 ? -2.734 -0.014 -19.501 1.00 88.25 130 PRO A CA 1
ATOM 1027 C C . PRO A 1 130 ? -2.118 1.386 -19.429 1.00 88.25 130 PRO A C 1
ATOM 1029 O O . PRO A 1 130 ? -2.316 2.110 -18.451 1.00 88.25 130 PRO A O 1
ATOM 1032 N N . VAL A 1 131 ? -1.375 1.772 -20.459 1.00 88.62 131 VAL A N 1
ATOM 1033 C CA . VAL A 1 131 ? -0.814 3.116 -20.613 1.00 88.62 131 VAL A CA 1
ATOM 1034 C C . VAL A 1 131 ? -1.299 3.721 -21.916 1.00 88.62 131 VAL A C 1
ATOM 1036 O O . VAL A 1 131 ? -1.517 3.013 -22.893 1.00 88.62 131 VAL A O 1
ATOM 1039 N N . ASP A 1 132 ? -1.455 5.042 -21.944 1.00 86.88 132 ASP A N 1
ATOM 1040 C CA . ASP A 1 132 ? -1.856 5.737 -23.164 1.00 86.88 132 ASP A CA 1
ATOM 1041 C C . ASP A 1 132 ? -0.757 5.615 -24.240 1.00 86.88 132 ASP A C 1
ATOM 1043 O O . ASP A 1 132 ? 0.324 6.193 -24.066 1.00 86.88 132 ASP A O 1
ATOM 1047 N N . PRO A 1 133 ? -1.003 4.914 -25.364 1.00 86.88 133 PRO A N 1
ATOM 1048 C CA . PRO A 1 133 ? 0.012 4.700 -26.391 1.00 86.88 133 PRO A CA 1
ATOM 1049 C C . PRO A 1 133 ? 0.361 5.984 -27.154 1.00 86.88 133 PRO A C 1
ATOM 1051 O O . PRO A 1 133 ? 1.390 6.025 -27.828 1.00 86.88 133 PRO A O 1
ATOM 1054 N N . VAL A 1 134 ? -0.473 7.029 -27.062 1.00 86.44 134 VAL A N 1
ATOM 1055 C CA . VAL A 1 134 ? -0.201 8.339 -27.670 1.00 86.44 134 VAL A CA 1
ATOM 1056 C C . VAL A 1 134 ? 0.854 9.093 -26.860 1.00 86.44 134 VAL A C 1
ATOM 1058 O O . VAL A 1 134 ? 1.826 9.591 -27.427 1.00 86.44 134 VAL A O 1
ATOM 1061 N N . SER A 1 135 ? 0.695 9.149 -25.536 1.00 85.44 135 SER A N 1
ATOM 1062 C CA . SER A 1 135 ? 1.642 9.811 -24.630 1.00 85.44 135 SER A CA 1
ATOM 1063 C C . SER A 1 135 ? 2.896 8.976 -24.357 1.00 85.44 135 SER A C 1
ATOM 1065 O O . SER A 1 135 ? 3.981 9.532 -24.177 1.00 85.44 135 SER A O 1
ATOM 1067 N N . PHE A 1 136 ? 2.751 7.650 -24.321 1.00 89.19 136 PHE A N 1
ATOM 1068 C CA . PHE A 1 136 ? 3.798 6.697 -23.956 1.00 89.19 136 PHE A CA 1
ATOM 1069 C C . PHE A 1 136 ? 3.831 5.494 -24.912 1.00 89.19 136 PHE A C 1
ATOM 1071 O O . PHE A 1 136 ? 3.503 4.375 -24.511 1.00 89.19 136 PHE A O 1
ATOM 1078 N N . PRO A 1 137 ? 4.230 5.683 -26.182 1.00 90.56 137 PRO A N 1
ATOM 1079 C CA . PRO A 1 137 ? 4.373 4.567 -27.109 1.00 90.56 137 PRO A CA 1
ATOM 1080 C C . PRO A 1 137 ? 5.427 3.571 -26.607 1.00 90.56 137 PRO A C 1
ATOM 1082 O O . PRO A 1 137 ? 6.589 3.922 -26.448 1.00 90.56 137 PRO A O 1
ATOM 1085 N N . MET A 1 138 ? 5.055 2.308 -26.405 1.00 89.56 138 MET A N 1
ATOM 1086 C CA . MET A 1 138 ? 5.989 1.256 -25.984 1.00 89.56 138 MET A CA 1
ATOM 1087 C C . MET A 1 138 ? 6.372 0.370 -27.169 1.00 89.56 138 MET A C 1
ATOM 1089 O O . MET A 1 138 ? 5.511 -0.166 -27.864 1.00 89.56 138 MET A O 1
ATOM 1093 N N . ASN A 1 139 ? 7.670 0.253 -27.445 1.00 90.25 139 ASN A N 1
ATOM 1094 C CA . ASN A 1 139 ? 8.222 -0.528 -28.553 1.00 90.25 139 ASN A CA 1
ATOM 1095 C C . ASN A 1 139 ? 9.724 -0.788 -28.333 1.00 90.25 139 ASN A C 1
ATOM 1097 O O . ASN A 1 139 ? 10.268 -0.553 -27.258 1.00 90.25 139 ASN A O 1
ATOM 1101 N N . GLU A 1 140 ? 10.424 -1.267 -29.360 1.00 87.06 140 GLU A N 1
ATOM 1102 C CA . GLU A 1 140 ? 11.867 -1.527 -29.287 1.00 87.06 140 GLU A CA 1
ATOM 1103 C C . GLU A 1 140 ? 12.709 -0.273 -29.005 1.00 87.06 140 GLU A C 1
ATOM 1105 O O . GLU A 1 140 ? 13.822 -0.386 -28.498 1.00 87.06 140 GLU A O 1
ATOM 1110 N N . LYS A 1 141 ? 12.199 0.924 -29.318 1.00 89.12 141 LYS A N 1
ATOM 1111 C CA . LYS A 1 141 ? 12.896 2.197 -29.092 1.00 89.12 141 LYS A CA 1
ATOM 1112 C C . LYS A 1 141 ? 12.521 2.845 -27.768 1.00 89.12 141 LYS A C 1
ATOM 1114 O O . LYS A 1 141 ? 13.377 3.490 -27.175 1.00 89.12 141 LYS A O 1
ATOM 1119 N N . PHE A 1 142 ? 11.280 2.689 -27.320 1.00 90.38 142 PHE A N 1
ATOM 1120 C CA . PHE A 1 142 ? 10.744 3.375 -26.148 1.00 90.38 142 PHE A CA 1
ATOM 1121 C C . PHE A 1 142 ? 10.184 2.384 -25.132 1.00 90.38 142 PHE A C 1
ATOM 1123 O O . PHE A 1 142 ? 9.343 1.552 -25.469 1.00 90.38 142 PHE A O 1
ATOM 1130 N N . CYS A 1 143 ? 10.620 2.480 -23.880 1.00 92.69 143 CYS A N 1
ATOM 1131 C CA . CYS A 1 143 ? 10.129 1.616 -22.810 1.00 92.69 143 CYS A CA 1
ATOM 1132 C C . CYS A 1 143 ? 10.186 2.301 -21.446 1.00 92.69 143 CYS A C 1
ATOM 1134 O O . CYS A 1 143 ? 10.882 3.299 -21.246 1.00 92.69 143 CYS A O 1
ATOM 1136 N N . PHE A 1 144 ? 9.479 1.728 -20.476 1.00 93.25 144 PHE A N 1
ATOM 1137 C CA . PHE A 1 144 ? 9.624 2.124 -19.084 1.00 93.25 144 PHE A CA 1
ATOM 1138 C C . PHE A 1 144 ? 10.782 1.375 -18.434 1.00 93.25 144 PHE A C 1
ATOM 1140 O O . PHE A 1 144 ? 10.994 0.189 -18.680 1.00 93.25 144 PHE A O 1
ATOM 1147 N N . THR A 1 145 ? 11.524 2.078 -17.587 1.00 92.06 145 THR A N 1
ATOM 1148 C CA . THR A 1 145 ? 12.647 1.518 -16.832 1.00 92.06 145 THR A CA 1
ATOM 1149 C C . THR A 1 145 ? 12.516 1.885 -15.362 1.00 92.06 145 THR A C 1
ATOM 1151 O O . THR A 1 145 ? 12.124 3.003 -15.015 1.00 92.06 145 THR A O 1
ATOM 1154 N N . LEU A 1 146 ? 12.810 0.923 -14.497 1.00 91.56 146 LEU A N 1
ATOM 1155 C CA . LEU A 1 146 ? 12.800 1.072 -13.054 1.00 91.56 146 LEU A CA 1
ATOM 1156 C C . LEU A 1 146 ? 14.234 1.056 -12.536 1.00 91.56 146 LEU A C 1
ATOM 1158 O O . LEU A 1 146 ? 14.960 0.080 -12.729 1.00 91.56 146 LEU A O 1
ATOM 1162 N N . ASN A 1 147 ? 14.616 2.119 -11.833 1.00 90.94 147 ASN A N 1
ATOM 1163 C CA . ASN A 1 147 ? 15.940 2.239 -11.241 1.00 90.94 147 ASN A CA 1
ATOM 1164 C C . ASN A 1 147 ? 15.847 2.177 -9.724 1.00 90.94 147 ASN A C 1
ATOM 1166 O O . ASN A 1 147 ? 15.041 2.888 -9.119 1.00 90.94 147 ASN A O 1
ATOM 1170 N N . TYR A 1 148 ? 16.701 1.376 -9.104 1.00 89.06 148 TYR A N 1
ATOM 1171 C CA . TYR A 1 148 ? 16.752 1.227 -7.655 1.00 89.06 148 TYR A CA 1
ATOM 1172 C C . TYR A 1 148 ? 18.157 0.856 -7.185 1.00 89.06 148 TYR A C 1
ATOM 1174 O O . TYR A 1 148 ? 19.008 0.443 -7.970 1.00 89.06 148 TYR A O 1
ATOM 1182 N N . VAL A 1 149 ? 18.405 1.045 -5.893 1.00 84.62 149 VAL A N 1
ATOM 1183 C CA . VAL A 1 149 ? 19.692 0.734 -5.265 1.00 84.62 149 VAL A CA 1
ATOM 1184 C C . VAL A 1 149 ? 19.576 -0.590 -4.522 1.00 84.62 149 VAL A C 1
ATOM 1186 O O . VAL A 1 149 ? 18.619 -0.798 -3.778 1.00 84.62 149 VAL A O 1
ATOM 1189 N N . CYS A 1 150 ? 20.556 -1.464 -4.725 1.00 80.81 150 CYS A N 1
ATOM 1190 C CA . CYS A 1 150 ? 20.682 -2.759 -4.074 1.00 80.81 150 CYS A CA 1
ATOM 1191 C C . CYS A 1 150 ? 22.085 -2.879 -3.472 1.00 80.81 150 CYS A C 1
ATOM 1193 O O . CYS A 1 150 ? 23.067 -3.056 -4.197 1.00 80.81 150 CYS A O 1
ATOM 1195 N N . GLY A 1 151 ? 22.197 -2.706 -2.152 1.00 78.56 151 GLY A N 1
ATOM 1196 C CA . GLY A 1 151 ? 23.493 -2.520 -1.495 1.00 78.56 151 GLY A CA 1
ATOM 1197 C C . GLY A 1 151 ? 24.202 -1.275 -2.038 1.00 78.56 151 GLY A C 1
ATOM 1198 O O . GLY A 1 151 ? 23.680 -0.170 -1.933 1.00 78.56 151 GLY A O 1
ATOM 1199 N N . GLU A 1 152 ? 25.367 -1.458 -2.660 1.00 78.94 152 GLU A N 1
ATOM 1200 C CA . GLU A 1 152 ? 26.133 -0.380 -3.309 1.00 78.94 152 GLU A CA 1
ATOM 1201 C C . GLU A 1 152 ? 25.899 -0.294 -4.831 1.00 78.94 152 GLU A C 1
ATOM 1203 O O . GLU A 1 152 ? 26.417 0.603 -5.498 1.00 78.94 152 GLU A O 1
ATOM 1208 N N . LYS A 1 153 ? 25.111 -1.213 -5.410 1.00 82.69 153 LYS A N 1
ATOM 1209 C CA . LYS A 1 153 ? 24.863 -1.278 -6.856 1.00 82.69 153 LYS A CA 1
ATOM 1210 C C . LYS A 1 153 ? 23.610 -0.484 -7.235 1.00 82.69 153 LYS A C 1
ATOM 1212 O O . LYS A 1 153 ? 22.546 -0.653 -6.642 1.00 82.69 153 LYS A O 1
ATOM 1217 N N . ASN A 1 154 ? 23.717 0.330 -8.286 1.00 86.19 154 ASN A N 1
ATOM 1218 C CA . ASN A 1 154 ? 22.561 0.913 -8.968 1.00 86.19 154 ASN A CA 1
ATOM 1219 C C . ASN A 1 154 ? 22.064 -0.070 -10.030 1.00 86.19 154 ASN A C 1
ATOM 1221 O O . ASN A 1 154 ? 22.806 -0.405 -10.952 1.00 86.19 154 ASN A O 1
ATOM 1225 N N . ILE A 1 155 ? 20.818 -0.514 -9.910 1.00 87.56 155 ILE A N 1
ATOM 1226 C CA . ILE A 1 155 ? 20.182 -1.429 -10.854 1.00 87.56 155 ILE A CA 1
ATOM 1227 C C . ILE A 1 155 ? 19.175 -0.643 -11.692 1.00 87.56 155 ILE A C 1
ATOM 1229 O O . ILE A 1 155 ? 18.425 0.176 -11.168 1.00 87.56 155 ILE A O 1
ATOM 1233 N N . SER A 1 156 ? 19.176 -0.903 -12.999 1.00 89.56 156 SER A N 1
ATOM 1234 C CA . SER A 1 156 ? 18.196 -0.415 -13.970 1.00 89.56 156 SER A CA 1
ATOM 1235 C C . SER A 1 156 ? 17.551 -1.629 -14.633 1.00 89.56 156 SER A C 1
ATOM 1237 O O . SER A 1 156 ? 18.259 -2.515 -15.125 1.00 89.56 156 SER A O 1
ATOM 1239 N N . VAL A 1 157 ? 16.224 -1.706 -14.614 1.00 90.69 157 VAL A N 1
ATOM 1240 C CA . VAL A 1 157 ? 15.462 -2.835 -15.166 1.00 90.69 157 VAL A CA 1
ATOM 1241 C C . VAL A 1 157 ? 14.385 -2.315 -16.103 1.00 90.69 157 VAL A C 1
ATOM 1243 O O . VAL A 1 157 ? 13.595 -1.457 -15.718 1.00 90.69 157 VAL A O 1
ATOM 1246 N N . ASP A 1 158 ? 14.344 -2.840 -17.324 1.00 91.88 158 ASP A N 1
ATOM 1247 C CA . ASP A 1 158 ? 13.239 -2.599 -18.249 1.00 91.88 158 ASP A CA 1
ATOM 1248 C C . ASP A 1 158 ? 11.976 -3.259 -17.695 1.00 91.88 158 ASP A C 1
ATOM 1250 O O . ASP A 1 158 ? 11.988 -4.443 -17.352 1.00 91.88 158 ASP A O 1
ATOM 1254 N N . ILE A 1 159 ? 10.885 -2.502 -17.608 1.00 92.75 159 ILE A N 1
ATOM 1255 C CA . ILE A 1 159 ? 9.599 -3.055 -17.188 1.00 92.75 159 ILE A CA 1
ATOM 1256 C C . ILE A 1 159 ? 9.014 -3.826 -18.379 1.00 92.75 159 ILE A C 1
ATOM 1258 O O . ILE A 1 159 ? 8.859 -3.234 -19.454 1.00 92.75 159 ILE A O 1
ATOM 1262 N N . PRO A 1 160 ? 8.680 -5.121 -18.221 1.00 92.69 160 PRO A N 1
ATOM 1263 C CA . PRO A 1 160 ? 8.042 -5.882 -19.284 1.00 92.69 160 PRO A CA 1
ATOM 1264 C C . PRO A 1 160 ? 6.712 -5.249 -19.701 1.00 92.69 160 PRO A C 1
ATOM 1266 O O . PRO A 1 160 ? 5.969 -4.718 -18.874 1.00 92.69 160 PRO A O 1
ATOM 1269 N N . PHE A 1 161 ? 6.388 -5.336 -20.987 1.00 92.75 161 PHE A N 1
ATOM 1270 C CA . PHE A 1 161 ? 5.122 -4.848 -21.520 1.00 92.75 161 PHE A CA 1
ATOM 1271 C C . PHE A 1 161 ? 4.581 -5.780 -22.602 1.00 92.75 161 PHE A C 1
ATOM 1273 O O . PHE A 1 161 ? 5.329 -6.516 -23.244 1.00 92.75 161 PHE A O 1
ATOM 1280 N N . SER A 1 162 ? 3.267 -5.736 -22.798 1.00 91.19 162 SER A N 1
ATOM 1281 C CA . SER A 1 162 ? 2.565 -6.393 -23.898 1.00 91.19 162 SER A CA 1
ATOM 1282 C C . SER A 1 162 ? 1.626 -5.375 -24.528 1.00 91.19 162 SER A C 1
ATOM 1284 O O . SER A 1 162 ? 0.694 -4.918 -23.870 1.00 91.19 162 SER A O 1
ATOM 1286 N N . CYS A 1 163 ? 1.869 -5.021 -25.791 1.00 88.00 163 CYS A N 1
ATOM 1287 C CA . CYS A 1 163 ? 1.176 -3.926 -26.476 1.00 88.00 163 CYS A CA 1
ATOM 1288 C C . CYS A 1 163 ? 1.294 -2.603 -25.692 1.00 88.00 163 CYS A C 1
ATOM 1290 O O . CYS A 1 163 ? 2.392 -2.084 -25.520 1.00 88.00 163 CYS A O 1
ATOM 1292 N N . ASP A 1 164 ? 0.173 -2.080 -25.211 1.00 88.50 164 ASP A N 1
ATOM 1293 C CA . ASP A 1 164 ? 0.008 -0.862 -24.422 1.00 88.50 164 ASP A CA 1
ATOM 1294 C C . ASP A 1 164 ? -0.120 -1.149 -22.915 1.00 88.50 164 ASP A C 1
ATOM 1296 O O . ASP A 1 164 ? -0.502 -0.280 -22.143 1.00 88.50 164 ASP A O 1
ATOM 1300 N N . THR A 1 165 ? 0.201 -2.363 -22.466 1.00 90.25 165 THR A N 1
ATOM 1301 C CA . THR A 1 165 ? 0.068 -2.759 -21.060 1.00 90.25 165 THR A CA 1
ATOM 1302 C C . THR A 1 165 ? 1.427 -3.024 -20.426 1.00 90.25 165 THR A C 1
ATOM 1304 O O . THR A 1 165 ? 2.152 -3.928 -20.845 1.00 90.25 165 THR A O 1
ATOM 1307 N N . LEU A 1 166 ? 1.748 -2.275 -19.371 1.00 92.00 166 LEU A N 1
ATOM 1308 C CA . LEU A 1 166 ? 2.884 -2.532 -18.489 1.00 92.00 166 LEU A CA 1
ATOM 1309 C C . LEU A 1 166 ? 2.592 -3.701 -17.554 1.00 92.00 166 LEU A C 1
ATOM 1311 O O . LEU A 1 166 ? 1.500 -3.810 -16.998 1.00 92.00 166 LEU A O 1
ATOM 1315 N N . ILE A 1 167 ? 3.595 -4.545 -17.339 1.00 92.06 167 ILE A N 1
ATOM 1316 C CA . ILE A 1 167 ? 3.507 -5.717 -16.474 1.00 92.06 167 ILE A CA 1
ATOM 1317 C C . ILE A 1 167 ? 4.485 -5.514 -15.319 1.00 92.06 167 ILE A C 1
ATOM 1319 O O . ILE A 1 167 ? 5.696 -5.668 -15.473 1.00 92.06 167 ILE A O 1
ATOM 1323 N N . LEU A 1 168 ? 3.952 -5.150 -14.152 1.00 91.12 168 LEU A N 1
ATOM 1324 C CA . LEU A 1 168 ? 4.731 -5.033 -12.926 1.00 91.12 168 LEU A CA 1
ATOM 1325 C C . LEU A 1 168 ? 4.596 -6.330 -12.143 1.00 91.12 168 LEU A C 1
ATOM 1327 O O . LEU A 1 168 ? 3.535 -6.648 -11.607 1.00 91.12 168 LEU A O 1
ATOM 1331 N N . ASP A 1 169 ? 5.702 -7.050 -12.069 1.00 89.81 169 ASP A N 1
ATOM 1332 C CA . ASP A 1 169 ? 5.802 -8.330 -11.395 1.00 89.81 169 ASP A CA 1
ATOM 1333 C C . ASP A 1 169 ? 7.068 -8.360 -10.538 1.00 89.81 169 ASP A C 1
ATOM 1335 O O . ASP A 1 169 ? 8.123 -7.886 -10.971 1.00 89.81 169 ASP A O 1
ATOM 1339 N N . LYS A 1 170 ? 6.956 -8.889 -9.316 1.00 88.81 170 LYS A N 1
ATOM 1340 C CA . LYS A 1 170 ? 8.053 -8.880 -8.343 1.00 88.81 170 LYS A CA 1
ATOM 1341 C C . LYS A 1 170 ? 9.280 -9.609 -8.882 1.00 88.81 170 LYS A C 1
ATOM 1343 O O . LYS A 1 170 ? 10.391 -9.088 -8.771 1.00 88.81 170 LYS A O 1
ATOM 1348 N N . ASP A 1 171 ? 9.075 -10.780 -9.474 1.00 86.25 171 ASP A N 1
ATOM 1349 C CA . ASP A 1 171 ? 10.169 -11.643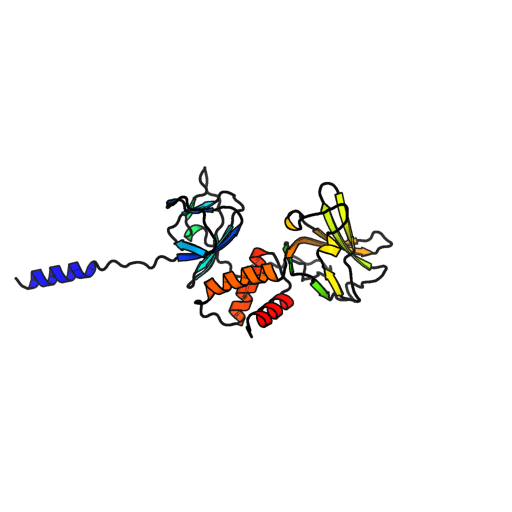 -9.896 1.00 86.25 171 ASP A CA 1
ATOM 1350 C C . ASP A 1 171 ? 10.868 -11.046 -11.115 1.00 86.25 171 ASP A C 1
ATOM 1352 O O . ASP A 1 171 ? 12.092 -10.948 -11.143 1.00 86.25 171 ASP A O 1
ATOM 1356 N N . ASN A 1 172 ? 10.109 -10.507 -12.069 1.00 85.00 172 ASN A N 1
ATOM 1357 C CA . ASN A 1 172 ? 10.703 -9.847 -13.234 1.00 85.00 172 ASN A CA 1
ATOM 1358 C C . ASN A 1 172 ? 11.494 -8.576 -12.881 1.00 85.00 172 ASN A C 1
ATOM 1360 O O . ASN A 1 172 ? 12.475 -8.251 -13.553 1.00 85.00 172 ASN A O 1
ATOM 1364 N N . LEU A 1 173 ? 11.066 -7.835 -11.854 1.00 86.25 173 LEU A N 1
ATOM 1365 C CA . LEU A 1 173 ? 11.683 -6.558 -11.495 1.00 86.25 173 LEU A CA 1
ATOM 1366 C C . LEU A 1 173 ? 12.856 -6.702 -10.525 1.00 86.25 173 LEU A C 1
ATOM 1368 O O . LEU A 1 173 ? 13.779 -5.893 -10.601 1.00 86.25 173 LEU A O 1
ATOM 1372 N N . PHE A 1 174 ? 12.835 -7.700 -9.636 1.00 80.88 174 PHE A N 1
ATOM 1373 C CA . PHE A 1 174 ? 13.803 -7.804 -8.541 1.00 80.88 174 PHE A CA 1
ATOM 1374 C C . PHE A 1 174 ? 14.566 -9.126 -8.467 1.00 80.88 174 PHE A C 1
ATOM 1376 O O . PHE A 1 174 ? 15.603 -9.161 -7.810 1.00 80.88 174 PHE A O 1
ATOM 1383 N N . ASN A 1 175 ? 14.140 -10.186 -9.157 1.00 70.00 175 ASN A N 1
ATOM 1384 C CA . ASN A 1 175 ? 14.851 -11.464 -9.142 1.00 70.00 175 ASN A CA 1
ATOM 1385 C C . ASN A 1 175 ? 15.972 -11.482 -10.195 1.00 70.00 175 ASN A C 1
ATOM 1387 O O . ASN A 1 175 ? 15.884 -12.139 -11.231 1.00 70.00 175 ASN A O 1
ATOM 1391 N N . LYS A 1 176 ? 17.036 -10.712 -9.945 1.00 65.44 176 LYS A N 1
ATOM 1392 C CA . LYS A 1 176 ? 18.301 -10.825 -10.685 1.00 65.44 176 LYS A CA 1
ATOM 1393 C C . LYS A 1 176 ? 19.322 -11.523 -9.795 1.00 65.44 176 LYS A C 1
ATOM 1395 O O . LYS A 1 176 ? 19.404 -11.197 -8.614 1.00 65.44 176 LYS A O 1
ATOM 1400 N N . GLU A 1 177 ? 20.108 -12.434 -10.374 1.00 56.22 177 GLU A N 1
ATOM 1401 C CA . GLU A 1 177 ? 21.087 -13.315 -9.694 1.00 56.22 177 GLU A CA 1
ATOM 1402 C C . GLU A 1 177 ? 22.034 -12.586 -8.710 1.00 56.22 177 GLU A C 1
ATOM 1404 O O . GLU A 1 177 ? 22.558 -13.193 -7.782 1.00 56.22 177 GLU A O 1
ATOM 1409 N N . ASP A 1 178 ? 22.177 -11.267 -8.854 1.00 55.12 178 ASP A N 1
ATOM 1410 C CA . ASP A 1 178 ? 23.043 -10.388 -8.068 1.00 55.12 178 ASP A CA 1
ATOM 1411 C C . ASP A 1 178 ? 22.334 -9.568 -6.962 1.00 55.12 178 ASP A C 1
ATOM 1413 O O . ASP A 1 178 ? 22.970 -8.706 -6.347 1.00 55.12 178 ASP A O 1
ATOM 1417 N N . CYS A 1 179 ? 21.028 -9.759 -6.731 1.00 59.56 179 CYS A N 1
ATOM 1418 C CA . CYS A 1 179 ? 20.232 -8.928 -5.818 1.00 59.56 179 CYS A CA 1
ATOM 1419 C C . CYS A 1 179 ? 18.999 -9.668 -5.237 1.00 59.56 179 CYS A C 1
ATOM 1421 O O . CYS A 1 179 ? 17.867 -9.355 -5.608 1.00 59.56 179 CYS A O 1
ATOM 1423 N N . PRO A 1 180 ? 19.171 -10.631 -4.308 1.00 56.28 180 PRO A N 1
ATOM 1424 C CA . PRO A 1 180 ? 18.065 -11.314 -3.633 1.00 56.28 180 PRO A CA 1
ATOM 1425 C C . PRO A 1 180 ? 17.452 -10.391 -2.572 1.00 56.28 180 PRO A C 1
ATOM 1427 O O . PRO A 1 180 ? 17.679 -10.552 -1.375 1.00 56.28 180 PRO A O 1
ATOM 1430 N N . VAL A 1 181 ? 16.748 -9.347 -3.001 1.00 58.59 181 VAL A N 1
ATOM 1431 C CA . VAL A 1 181 ? 16.276 -8.317 -2.078 1.00 58.59 181 VAL A CA 1
ATOM 1432 C C . VAL A 1 181 ? 14.837 -8.573 -1.661 1.00 58.59 181 VAL A C 1
ATOM 1434 O O . VAL A 1 181 ? 13.928 -8.670 -2.487 1.00 58.59 181 VAL A O 1
ATOM 1437 N N . ASN A 1 182 ? 14.624 -8.629 -0.345 1.00 64.38 182 ASN A N 1
ATOM 1438 C CA . ASN A 1 182 ? 13.308 -8.416 0.231 1.00 64.38 182 ASN A CA 1
ATOM 1439 C C . ASN A 1 182 ? 12.844 -7.010 -0.179 1.00 64.38 182 ASN A C 1
ATOM 1441 O O . ASN A 1 182 ? 13.500 -6.020 0.130 1.00 64.38 182 ASN A O 1
ATOM 1445 N N . THR A 1 183 ? 11.717 -6.900 -0.882 1.00 62.97 183 THR A N 1
ATOM 1446 C CA . THR A 1 183 ? 11.168 -5.630 -1.394 1.00 62.97 183 THR A CA 1
ATOM 1447 C C . THR A 1 183 ? 11.005 -4.553 -0.318 1.00 62.97 183 THR A C 1
ATOM 1449 O O . THR A 1 183 ? 10.975 -3.365 -0.632 1.00 62.97 183 THR A O 1
ATOM 1452 N N . GLU A 1 184 ? 10.943 -4.945 0.955 1.00 63.88 184 GLU A N 1
ATOM 1453 C CA . GLU A 1 184 ? 10.929 -4.032 2.099 1.00 63.88 184 GLU A CA 1
ATOM 1454 C C . GLU A 1 184 ? 12.228 -3.224 2.266 1.00 63.88 184 GLU A C 1
ATOM 1456 O O . GLU A 1 184 ? 12.156 -2.054 2.676 1.00 63.88 184 GLU A O 1
ATOM 1461 N N . ASP A 1 185 ? 13.366 -3.820 1.893 1.00 64.94 185 ASP A N 1
ATOM 1462 C CA . ASP A 1 185 ? 14.721 -3.258 1.969 1.00 64.94 185 ASP A CA 1
ATOM 1463 C C . ASP A 1 185 ? 15.054 -2.373 0.762 1.00 64.94 185 ASP A C 1
ATOM 1465 O O . ASP A 1 185 ? 15.980 -1.558 0.811 1.00 64.94 185 ASP A O 1
ATOM 1469 N N . ILE A 1 186 ? 14.269 -2.476 -0.316 1.00 71.38 186 ILE A N 1
ATOM 1470 C CA . ILE A 1 186 ? 14.372 -1.559 -1.450 1.00 71.38 186 ILE A CA 1
ATOM 1471 C C . ILE A 1 186 ? 13.858 -0.200 -0.986 1.00 71.38 186 ILE A C 1
ATOM 1473 O O . ILE A 1 186 ? 12.722 -0.044 -0.525 1.00 71.38 186 ILE A O 1
ATOM 1477 N N . GLY A 1 187 ? 14.738 0.796 -1.071 1.00 75.00 187 GLY A N 1
ATOM 1478 C CA . GLY A 1 187 ? 14.423 2.182 -0.754 1.00 75.00 187 GLY A CA 1
ATOM 1479 C C . GLY A 1 187 ? 13.446 2.801 -1.760 1.00 75.00 187 GLY A C 1
ATOM 1480 O O . GLY A 1 187 ? 12.449 2.213 -2.173 1.00 75.00 187 GLY A O 1
ATOM 1481 N N . SER A 1 188 ? 13.714 4.041 -2.162 1.00 85.19 188 SER A N 1
ATOM 1482 C CA . SER A 1 188 ? 12.952 4.648 -3.254 1.00 85.19 188 SER A CA 1
ATOM 1483 C C . SER A 1 188 ? 13.399 4.056 -4.589 1.00 85.19 188 SER A C 1
ATOM 1485 O O . SER A 1 188 ? 14.593 4.011 -4.881 1.00 85.19 188 SER A O 1
ATOM 1487 N N . VAL A 1 189 ? 12.435 3.692 -5.426 1.00 89.31 189 VAL A N 1
ATOM 1488 C CA . VAL A 1 189 ? 12.637 3.414 -6.846 1.00 89.31 189 VAL A CA 1
ATOM 1489 C C . VAL A 1 189 ? 12.391 4.688 -7.657 1.00 89.31 189 VAL A C 1
ATOM 1491 O O . VAL A 1 189 ?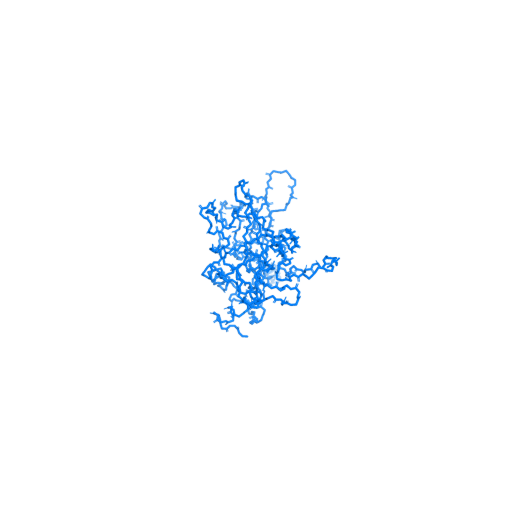 11.686 5.598 -7.210 1.00 89.31 189 VAL A O 1
ATOM 1494 N N . SER A 1 190 ? 12.999 4.780 -8.835 1.00 89.94 190 SER A N 1
ATOM 1495 C CA . SER A 1 190 ? 12.779 5.848 -9.812 1.00 89.94 190 SER A CA 1
ATOM 1496 C C . SER A 1 190 ? 12.248 5.239 -11.103 1.00 89.94 190 SER A C 1
ATOM 1498 O O . SER A 1 190 ? 12.911 4.389 -11.692 1.00 89.94 190 SER A O 1
ATOM 1500 N N . LEU A 1 191 ? 11.070 5.676 -11.536 1.00 91.12 191 LEU A N 1
ATOM 1501 C CA . LEU A 1 191 ? 10.455 5.261 -12.792 1.00 91.12 191 LEU A CA 1
ATOM 1502 C C . LEU A 1 191 ? 10.830 6.254 -13.889 1.00 91.12 191 LEU A C 1
ATOM 1504 O O . LEU A 1 191 ? 10.572 7.452 -13.756 1.00 91.12 191 LEU A O 1
ATOM 1508 N N . PHE A 1 192 ? 11.399 5.754 -14.977 1.00 90.88 192 PHE A N 1
ATOM 1509 C CA . PHE A 1 192 ? 11.738 6.537 -16.156 1.00 90.88 192 PHE A CA 1
ATOM 1510 C C . PHE A 1 192 ? 11.010 6.013 -17.388 1.00 90.88 192 PHE A C 1
ATOM 1512 O O . PHE A 1 192 ? 10.758 4.816 -17.511 1.00 90.88 192 PHE A O 1
ATOM 1519 N N . TYR A 1 193 ? 10.743 6.914 -18.322 1.00 92.06 193 TYR A N 1
ATOM 1520 C CA . TYR A 1 193 ? 10.414 6.590 -19.700 1.00 92.06 193 TYR A CA 1
ATOM 1521 C C . TYR A 1 193 ? 11.647 6.861 -20.564 1.00 92.06 193 TYR A C 1
ATOM 1523 O O . TYR A 1 193 ? 12.157 7.984 -20.576 1.00 92.06 193 TYR A O 1
ATOM 1531 N N . THR A 1 194 ? 12.160 5.827 -21.223 1.00 89.88 194 THR A N 1
ATOM 1532 C CA . THR A 1 194 ? 13.506 5.803 -21.803 1.00 89.88 194 THR A CA 1
ATOM 1533 C C . THR A 1 194 ? 13.449 5.546 -23.300 1.00 89.88 194 THR A C 1
ATOM 1535 O O . THR A 1 194 ? 12.754 4.640 -23.755 1.00 89.88 194 THR A O 1
ATOM 1538 N N . GLU A 1 195 ? 14.230 6.316 -24.055 1.00 91.88 195 GLU A N 1
ATOM 1539 C CA . GLU A 1 195 ? 14.558 6.050 -25.451 1.00 91.88 195 GLU A CA 1
ATOM 1540 C C . GLU A 1 195 ? 15.886 5.275 -25.516 1.00 91.88 195 GLU A C 1
ATOM 1542 O O . GLU A 1 195 ? 16.949 5.800 -25.179 1.00 91.88 195 GLU A O 1
ATOM 1547 N N . LYS A 1 196 ? 15.841 4.007 -25.939 1.00 83.62 196 LYS A N 1
ATOM 1548 C CA . LYS A 1 196 ? 16.975 3.067 -25.839 1.00 83.62 196 LYS A CA 1
ATOM 1549 C C . LYS A 1 196 ? 18.223 3.493 -26.620 1.00 83.62 196 LYS A C 1
ATOM 1551 O O . LYS A 1 196 ? 19.323 3.090 -26.260 1.00 83.62 196 LYS A O 1
ATOM 1556 N N . ASN A 1 197 ? 18.068 4.303 -27.668 1.00 78.88 197 ASN A N 1
ATOM 1557 C CA . ASN A 1 197 ? 19.151 4.630 -28.604 1.00 78.88 197 ASN A CA 1
ATOM 1558 C C . ASN A 1 197 ? 19.867 5.957 -28.318 1.00 78.88 197 ASN A C 1
ATOM 1560 O O . ASN A 1 197 ? 20.886 6.235 -28.943 1.00 78.88 197 ASN A O 1
ATOM 1564 N N . THR A 1 198 ? 19.336 6.798 -27.432 1.00 73.62 198 THR A N 1
ATOM 1565 C CA . THR A 1 198 ? 19.795 8.192 -27.278 1.00 73.62 198 THR A CA 1
ATOM 1566 C C . THR A 1 198 ? 20.195 8.538 -25.846 1.00 73.62 198 THR A C 1
ATOM 1568 O O . THR A 1 198 ? 20.465 9.699 -25.562 1.00 73.62 198 THR A O 1
ATOM 1571 N N . GLU A 1 199 ? 20.198 7.557 -24.932 1.00 70.06 199 GLU A N 1
ATOM 1572 C CA . GLU A 1 199 ? 20.292 7.753 -23.471 1.00 70.06 199 GLU A CA 1
ATOM 1573 C C . GLU A 1 199 ? 19.257 8.751 -22.900 1.00 70.06 199 GLU A C 1
ATOM 1575 O O . GLU A 1 199 ? 19.277 9.075 -21.707 1.00 70.06 199 GLU A O 1
ATOM 1580 N N . ASN A 1 200 ? 18.304 9.213 -23.718 1.00 83.81 200 ASN A N 1
ATOM 1581 C CA . ASN A 1 200 ? 17.272 10.142 -23.301 1.00 83.81 200 ASN A CA 1
ATOM 1582 C C . ASN A 1 200 ? 16.293 9.406 -22.393 1.00 83.81 200 ASN A C 1
ATOM 1584 O O . ASN A 1 200 ? 15.550 8.521 -22.817 1.00 83.81 200 ASN A O 1
ATOM 1588 N N . ARG A 1 201 ? 16.270 9.810 -21.125 1.00 87.31 201 ARG A N 1
ATOM 1589 C CA . ARG A 1 201 ? 15.333 9.300 -20.126 1.00 87.31 201 ARG A CA 1
ATOM 1590 C C . ARG A 1 201 ? 14.567 10.441 -19.484 1.00 87.31 201 ARG A C 1
ATOM 1592 O O . ARG A 1 201 ? 15.144 11.425 -19.021 1.00 87.31 201 ARG A O 1
ATOM 1599 N N . LYS A 1 202 ? 13.255 10.279 -19.407 1.00 88.81 202 LYS A N 1
ATOM 1600 C CA . LYS A 1 202 ? 12.344 11.191 -18.729 1.00 88.81 202 LYS A CA 1
ATOM 1601 C C . LYS A 1 202 ? 11.950 10.585 -17.393 1.00 88.81 202 LYS A C 1
ATOM 1603 O O . LYS A 1 202 ? 11.353 9.515 -17.357 1.00 88.81 202 LYS A O 1
ATOM 1608 N N . LEU A 1 203 ? 12.284 11.257 -16.294 1.00 87.31 203 LEU A N 1
ATOM 1609 C CA . LEU A 1 203 ? 11.822 10.843 -14.970 1.00 87.31 203 LEU A CA 1
ATOM 1610 C C . LEU A 1 203 ? 10.303 11.037 -14.890 1.00 87.31 203 LEU A C 1
ATOM 1612 O O . LEU A 1 203 ? 9.820 12.150 -15.084 1.00 87.31 203 LEU A O 1
ATOM 1616 N N . ILE A 1 204 ? 9.578 9.959 -14.597 1.00 86.81 204 ILE A N 1
ATOM 1617 C CA . ILE A 1 204 ? 8.129 9.979 -14.382 1.00 86.81 204 ILE A CA 1
ATOM 1618 C C . ILE A 1 204 ? 7.840 10.259 -12.913 1.00 86.81 204 ILE A C 1
ATOM 1620 O O . ILE A 1 204 ? 7.156 11.227 -12.597 1.00 86.81 204 ILE A O 1
ATOM 1624 N N . ASN A 1 205 ? 8.388 9.440 -12.008 1.00 86.75 205 ASN A N 1
ATOM 1625 C CA . ASN A 1 205 ? 8.290 9.690 -10.573 1.00 86.75 205 ASN A CA 1
ATOM 1626 C C . ASN A 1 205 ? 9.345 8.921 -9.757 1.00 86.75 205 ASN A C 1
ATOM 1628 O O . ASN A 1 205 ? 10.004 8.009 -10.259 1.00 86.75 205 ASN A O 1
ATOM 1632 N N . ARG A 1 206 ? 9.473 9.271 -8.473 1.00 87.06 206 ARG A N 1
ATOM 1633 C CA . ARG A 1 206 ? 10.197 8.513 -7.449 1.00 87.06 206 ARG A CA 1
ATOM 1634 C C . ARG A 1 206 ? 9.250 8.119 -6.324 1.00 87.06 206 ARG A C 1
ATOM 1636 O O . ARG A 1 206 ? 8.559 8.970 -5.773 1.00 87.06 206 ARG A O 1
ATOM 1643 N N . PHE A 1 207 ? 9.231 6.842 -5.970 1.00 86.44 207 PHE A N 1
ATOM 1644 C CA . PHE A 1 207 ? 8.326 6.309 -4.953 1.00 86.44 207 PHE A CA 1
ATOM 1645 C C . PHE A 1 207 ? 8.907 5.056 -4.301 1.00 86.44 207 PHE A C 1
ATOM 1647 O O . PHE A 1 207 ? 9.859 4.473 -4.805 1.00 86.44 207 PHE A O 1
ATOM 1654 N N . LYS A 1 208 ? 8.346 4.623 -3.171 1.00 87.44 208 LYS A N 1
ATOM 1655 C CA . LYS A 1 208 ? 8.609 3.293 -2.613 1.00 87.44 208 LYS A CA 1
ATOM 1656 C C . LYS A 1 208 ? 7.635 2.297 -3.233 1.00 87.44 208 LYS A C 1
ATOM 1658 O O . LYS A 1 208 ? 6.425 2.491 -3.127 1.00 87.44 208 LYS A O 1
ATOM 1663 N N . LEU A 1 209 ? 8.157 1.256 -3.868 1.00 88.00 209 LEU A N 1
ATOM 1664 C CA . LEU A 1 209 ? 7.354 0.190 -4.457 1.00 88.00 209 LEU A CA 1
ATOM 1665 C C . LEU A 1 209 ? 7.284 -0.985 -3.480 1.00 88.00 209 LEU A C 1
ATOM 1667 O O . LEU A 1 209 ? 8.312 -1.426 -2.978 1.00 88.00 209 LEU A O 1
ATOM 1671 N N . ASN A 1 210 ? 6.076 -1.461 -3.199 1.00 88.19 210 ASN A N 1
ATOM 1672 C CA . ASN A 1 210 ? 5.828 -2.611 -2.340 1.00 88.19 210 ASN A CA 1
ATOM 1673 C C . ASN A 1 210 ? 5.081 -3.699 -3.114 1.00 88.19 210 ASN A C 1
ATOM 1675 O O . ASN A 1 210 ? 4.187 -3.382 -3.897 1.00 88.19 210 ASN A O 1
ATOM 1679 N N . PHE A 1 211 ? 5.413 -4.958 -2.853 1.00 90.44 211 PHE A N 1
ATOM 1680 C CA . PHE A 1 211 ? 4.714 -6.114 -3.408 1.00 90.44 211 PHE A CA 1
ATOM 1681 C C . PHE A 1 211 ? 4.134 -6.933 -2.265 1.00 90.44 211 PHE A C 1
ATOM 1683 O O . PHE A 1 211 ? 4.862 -7.254 -1.329 1.00 90.44 211 PHE A O 1
ATOM 1690 N N . ILE A 1 212 ? 2.850 -7.267 -2.359 1.00 90.81 212 ILE A N 1
ATOM 1691 C CA . ILE A 1 212 ? 2.174 -8.162 -1.415 1.00 90.81 212 ILE A CA 1
ATOM 1692 C C . ILE A 1 212 ? 1.458 -9.273 -2.170 1.00 90.81 212 ILE A C 1
ATOM 1694 O O . ILE A 1 212 ? 1.056 -9.094 -3.324 1.00 90.81 212 ILE A O 1
ATOM 1698 N N . SER A 1 213 ? 1.283 -10.416 -1.516 1.00 91.75 213 SER A N 1
ATOM 1699 C CA . SER A 1 213 ? 0.415 -11.475 -2.026 1.00 91.75 213 SER A CA 1
ATOM 1700 C C . SER A 1 213 ? -1.067 -11.136 -1.820 1.00 91.75 213 SER A C 1
ATOM 1702 O O . SER A 1 213 ? -1.436 -10.337 -0.955 1.00 91.75 213 SER A O 1
ATOM 1704 N N . GLU A 1 214 ? -1.943 -11.765 -2.607 1.00 92.44 214 GLU A N 1
ATOM 1705 C CA . GLU A 1 214 ? -3.390 -11.677 -2.371 1.00 92.44 214 GLU A CA 1
ATOM 1706 C C . GLU A 1 214 ? -3.785 -12.269 -1.009 1.00 92.44 214 GLU A C 1
ATOM 1708 O O . GLU A 1 214 ? -4.702 -11.758 -0.368 1.00 92.44 214 GLU A O 1
ATOM 1713 N N . ASP A 1 215 ? -3.072 -13.295 -0.537 1.00 93.25 215 ASP A N 1
ATOM 1714 C CA . ASP A 1 215 ? -3.323 -13.937 0.758 1.00 93.25 215 ASP A CA 1
ATOM 1715 C C . ASP A 1 215 ? -2.999 -13.011 1.939 1.00 93.25 215 ASP A C 1
ATOM 1717 O O . ASP A 1 215 ? -3.750 -12.961 2.919 1.00 93.25 215 ASP A O 1
ATOM 1721 N N . GLU A 1 216 ? -1.916 -12.231 1.845 1.00 91.31 216 GLU A N 1
ATOM 1722 C CA . GLU A 1 216 ? -1.593 -11.188 2.825 1.00 91.31 216 GLU A CA 1
ATOM 1723 C C . GLU A 1 216 ? -2.684 -10.120 2.875 1.00 91.31 216 GLU A C 1
ATOM 1725 O O . GLU A 1 216 ? -3.169 -9.785 3.959 1.00 91.31 216 GLU A O 1
ATOM 1730 N N . LEU A 1 217 ? -3.109 -9.624 1.705 1.00 94.25 217 LEU A N 1
ATOM 1731 C CA . LEU A 1 217 ? -4.183 -8.639 1.628 1.00 94.25 217 LEU A CA 1
ATOM 1732 C C . LEU A 1 217 ? -5.474 -9.199 2.232 1.00 94.25 217 LEU A C 1
ATOM 1734 O O . LEU A 1 217 ? -6.124 -8.538 3.038 1.00 94.25 217 LEU A O 1
ATOM 1738 N N . LYS A 1 218 ? -5.830 -10.435 1.877 1.00 94.94 218 LYS A N 1
ATOM 1739 C CA . LYS A 1 218 ? -7.012 -11.121 2.396 1.00 94.94 218 LYS A CA 1
ATOM 1740 C C . LYS A 1 218 ? -6.983 -11.261 3.905 1.00 94.94 218 LYS A C 1
ATOM 1742 O O . LYS A 1 218 ? -7.963 -10.909 4.550 1.00 94.94 218 LYS A O 1
ATOM 1747 N N . THR A 1 219 ? -5.855 -11.682 4.464 1.00 93.12 219 THR A N 1
ATOM 1748 C CA . THR A 1 219 ? -5.688 -11.832 5.912 1.00 93.12 219 THR A CA 1
ATOM 1749 C C . THR A 1 219 ? -5.928 -10.511 6.647 1.00 93.12 219 THR A C 1
ATOM 1751 O O . THR A 1 219 ? -6.655 -10.479 7.643 1.00 93.12 219 THR A O 1
ATOM 1754 N N . ASP A 1 220 ? -5.358 -9.409 6.154 1.00 90.88 220 ASP A N 1
ATOM 1755 C CA . ASP A 1 220 ? -5.532 -8.091 6.771 1.00 90.88 220 ASP A CA 1
ATOM 1756 C C . ASP A 1 220 ? -6.978 -7.575 6.639 1.00 90.88 220 ASP A C 1
ATOM 1758 O O . ASP A 1 220 ? -7.522 -7.016 7.595 1.00 90.88 220 ASP A O 1
ATOM 1762 N N . ILE A 1 221 ? -7.632 -7.803 5.495 1.00 94.06 221 ILE A N 1
ATOM 1763 C CA . ILE A 1 221 ? -9.035 -7.417 5.278 1.00 94.06 221 ILE A CA 1
ATOM 1764 C C . ILE A 1 221 ? -9.988 -8.262 6.137 1.00 94.06 221 ILE A C 1
ATOM 1766 O O . ILE A 1 221 ? -10.882 -7.704 6.770 1.00 94.06 221 ILE A O 1
ATOM 1770 N N . ASP A 1 222 ? -9.773 -9.574 6.244 1.00 93.12 222 ASP A N 1
ATOM 1771 C CA . ASP A 1 222 ? -10.560 -10.465 7.105 1.00 93.12 222 ASP A CA 1
ATOM 1772 C C . ASP A 1 222 ? -10.477 -10.042 8.576 1.00 93.12 222 ASP A C 1
ATOM 1774 O O . ASP A 1 222 ? -11.477 -10.043 9.298 1.00 93.12 222 ASP A O 1
ATOM 1778 N N . ASN A 1 223 ? -9.284 -9.661 9.038 1.00 89.44 223 ASN A N 1
ATOM 1779 C CA . ASN A 1 223 ? -9.093 -9.168 10.399 1.00 89.44 223 ASN A CA 1
ATOM 1780 C C . ASN A 1 223 ? -9.804 -7.832 10.622 1.00 89.44 223 ASN A C 1
ATOM 1782 O O . ASN A 1 223 ? -10.452 -7.658 11.653 1.00 89.44 223 ASN A O 1
ATOM 1786 N N . TYR A 1 224 ? -9.757 -6.927 9.644 1.00 89.00 224 TYR A N 1
ATOM 1787 C CA . TYR A 1 224 ? -10.496 -5.671 9.707 1.00 89.00 224 TYR A CA 1
ATOM 1788 C C . TYR A 1 224 ? -12.009 -5.902 9.789 1.00 89.00 224 TYR A C 1
ATOM 1790 O O . TYR A 1 224 ? -12.677 -5.367 10.672 1.00 89.00 224 TYR A O 1
ATOM 1798 N N . LEU A 1 225 ? -12.550 -6.756 8.915 1.00 90.38 225 LEU A N 1
ATOM 1799 C CA . LEU A 1 225 ? -13.980 -7.064 8.844 1.00 90.38 225 LEU A CA 1
ATOM 1800 C C . LEU A 1 225 ? -14.525 -7.695 10.128 1.00 90.38 225 LEU A C 1
ATOM 1802 O O . LEU A 1 225 ? -15.662 -7.416 10.507 1.00 90.38 225 LEU A O 1
ATOM 1806 N N . LYS A 1 226 ? -13.725 -8.500 10.839 1.00 88.56 226 LYS A N 1
ATOM 1807 C CA . LYS A 1 226 ? -14.106 -9.030 12.162 1.00 88.56 226 LYS A CA 1
ATOM 1808 C C . LYS A 1 226 ? -14.349 -7.919 13.184 1.00 88.56 226 LYS A C 1
ATOM 1810 O O . LYS A 1 226 ? -15.201 -8.087 14.052 1.00 88.56 226 LYS A O 1
ATOM 1815 N N . ILE A 1 227 ? -13.619 -6.812 13.071 1.00 84.50 227 ILE A N 1
ATOM 1816 C CA . ILE A 1 227 ? -13.653 -5.695 14.019 1.00 84.50 227 ILE A CA 1
ATOM 1817 C C . ILE A 1 227 ? -14.791 -4.725 13.673 1.00 84.50 227 ILE A C 1
ATOM 1819 O O . ILE A 1 227 ? -15.528 -4.315 14.565 1.00 84.50 227 ILE A O 1
ATOM 1823 N N . VAL A 1 228 ? -15.005 -4.429 12.386 1.00 85.12 228 VAL A N 1
ATOM 1824 C CA . VAL A 1 228 ? -16.035 -3.469 11.927 1.00 85.12 228 VAL A CA 1
ATOM 1825 C C . VAL A 1 228 ? -17.418 -4.080 11.681 1.00 85.12 228 VAL A C 1
ATOM 1827 O O . VAL A 1 228 ? -18.340 -3.390 11.252 1.00 85.12 228 VAL A O 1
ATOM 1830 N N . LYS A 1 229 ? -17.608 -5.378 11.957 1.00 79.50 229 LYS A N 1
ATOM 1831 C CA . LYS A 1 229 ? -18.872 -6.101 11.710 1.00 79.50 229 LYS A CA 1
ATOM 1832 C C . LYS A 1 229 ? -20.109 -5.413 12.310 1.00 79.50 229 LYS A C 1
ATOM 1834 O O . LYS A 1 229 ? -21.211 -5.591 11.800 1.00 79.50 229 LYS A O 1
ATOM 1839 N N . ASN A 1 230 ? -19.928 -4.651 13.386 1.00 73.25 230 ASN A N 1
ATOM 1840 C CA . ASN A 1 230 ? -21.008 -4.001 14.124 1.00 73.25 230 ASN A CA 1
ATOM 1841 C C . ASN A 1 230 ? -21.282 -2.551 13.686 1.00 73.25 230 ASN A C 1
ATOM 1843 O O . ASN A 1 230 ? -22.164 -1.919 14.257 1.00 73.25 230 ASN A O 1
ATOM 1847 N N . ASP A 1 231 ? -20.557 -2.017 12.700 1.00 76.31 231 ASP A N 1
ATOM 1848 C CA . ASP A 1 231 ? -20.587 -0.583 12.378 1.00 76.31 231 ASP A CA 1
ATOM 1849 C C . ASP A 1 231 ? -21.723 -0.162 11.429 1.00 76.31 231 ASP A C 1
ATOM 1851 O O . ASP A 1 231 ? -21.778 0.995 11.020 1.00 76.31 231 ASP A O 1
ATOM 1855 N N . GLU A 1 232 ? -22.620 -1.081 11.053 1.00 78.44 232 GLU A N 1
ATOM 1856 C CA . GLU A 1 232 ? -23.762 -0.835 10.147 1.00 78.44 232 GLU A CA 1
ATOM 1857 C C . GLU A 1 232 ? -23.402 -0.019 8.881 1.00 78.44 232 GLU A C 1
ATOM 1859 O O . GLU A 1 232 ? -24.184 0.792 8.380 1.00 78.44 232 GLU A O 1
ATOM 1864 N N . LEU A 1 233 ? -22.199 -0.227 8.335 1.00 80.75 233 LEU A N 1
ATOM 1865 C CA . LEU A 1 233 ? -21.740 0.477 7.140 1.00 80.75 233 LEU A CA 1
ATOM 1866 C C . LEU A 1 233 ? -22.435 -0.054 5.880 1.00 80.75 233 LEU A C 1
ATOM 1868 O O . LEU A 1 233 ? -22.578 -1.260 5.680 1.00 80.75 233 LEU A O 1
ATOM 1872 N N . SER A 1 234 ? -22.805 0.859 4.979 1.00 86.44 234 SER A N 1
ATOM 1873 C CA . SER A 1 234 ? -23.224 0.497 3.621 1.00 86.44 234 SER A CA 1
ATOM 1874 C C . SER A 1 234 ? -22.055 -0.114 2.840 1.00 86.44 234 SER A C 1
ATOM 1876 O O . SER A 1 234 ? -20.898 0.243 3.076 1.00 86.44 234 SER A O 1
ATOM 1878 N N . ALA A 1 235 ? -22.339 -0.992 1.872 1.00 87.19 235 ALA A N 1
ATOM 1879 C CA . ALA A 1 235 ? -21.297 -1.642 1.072 1.00 87.19 235 ALA A CA 1
ATOM 1880 C C . ALA A 1 235 ? -20.325 -0.642 0.399 1.00 87.19 235 ALA A C 1
ATOM 1882 O O . ALA A 1 235 ? -19.116 -0.821 0.555 1.00 87.19 235 ALA A O 1
ATOM 1883 N N . PRO A 1 236 ? -20.777 0.470 -0.223 1.00 87.56 236 PRO A N 1
ATOM 1884 C CA . PRO A 1 236 ? -19.861 1.462 -0.794 1.00 87.56 236 PRO A CA 1
ATOM 1885 C C . PRO A 1 236 ? -18.963 2.143 0.249 1.00 87.56 236 PRO A C 1
ATOM 1887 O O . PRO A 1 236 ? -17.782 2.386 -0.004 1.00 87.56 236 PRO A O 1
ATOM 1890 N N . ASN A 1 237 ? -19.499 2.440 1.438 1.00 87.69 237 ASN A N 1
ATOM 1891 C CA . ASN A 1 237 ? -18.720 3.056 2.513 1.00 87.69 237 ASN A CA 1
ATOM 1892 C C . ASN A 1 237 ? -17.699 2.074 3.090 1.00 87.69 237 ASN A C 1
ATOM 1894 O O . ASN A 1 237 ? -16.563 2.468 3.343 1.00 87.69 237 ASN A O 1
ATOM 1898 N N . LEU A 1 238 ? -18.077 0.803 3.236 1.00 89.19 238 LEU A N 1
ATOM 1899 C CA . LEU A 1 238 ? -17.172 -0.248 3.681 1.00 89.19 238 LEU A CA 1
ATOM 1900 C C . LEU A 1 238 ? -16.033 -0.458 2.673 1.00 89.19 238 LEU A C 1
ATOM 1902 O O . LEU A 1 238 ? -14.877 -0.488 3.077 1.00 89.19 238 LEU A O 1
ATOM 1906 N N . ILE A 1 239 ? -16.320 -0.519 1.367 1.00 90.50 239 ILE A N 1
ATOM 1907 C CA . ILE A 1 239 ? -15.285 -0.633 0.323 1.00 90.50 239 ILE A CA 1
ATOM 1908 C C . ILE A 1 239 ? -14.308 0.550 0.385 1.00 90.50 239 ILE A C 1
ATOM 1910 O O . ILE A 1 239 ? -13.093 0.348 0.378 1.00 90.50 239 ILE A O 1
ATOM 1914 N N . ASN A 1 240 ? -14.815 1.782 0.497 1.00 88.44 240 ASN A N 1
ATOM 1915 C CA . ASN A 1 240 ? -13.975 2.978 0.614 1.00 88.44 240 ASN A CA 1
ATOM 1916 C C . ASN A 1 240 ? -13.112 2.970 1.883 1.00 88.44 240 ASN A C 1
ATOM 1918 O O . ASN A 1 240 ? -11.956 3.412 1.865 1.00 88.44 240 ASN A O 1
ATOM 1922 N N . ASP A 1 241 ? -13.657 2.467 2.987 1.00 86.88 241 ASP A N 1
ATOM 1923 C CA . ASP A 1 241 ? -12.937 2.379 4.247 1.00 86.88 241 ASP A CA 1
ATOM 1924 C C . ASP A 1 241 ? -11.851 1.293 4.215 1.00 86.88 241 ASP A C 1
ATOM 1926 O O . ASP A 1 241 ? -10.710 1.562 4.601 1.00 86.88 241 ASP A O 1
ATOM 1930 N N . LEU A 1 242 ? -12.156 0.120 3.647 1.00 91.06 242 LEU A N 1
ATOM 1931 C CA . LEU A 1 242 ? -11.200 -0.958 3.381 1.00 91.06 242 LEU A CA 1
ATOM 1932 C C . LEU A 1 242 ? -10.079 -0.508 2.437 1.00 91.06 242 LEU A C 1
ATOM 1934 O O . LEU A 1 242 ? -8.908 -0.785 2.692 1.00 91.06 242 LEU A O 1
ATOM 1938 N N . TYR A 1 243 ? -10.407 0.237 1.380 1.00 90.62 243 TYR A N 1
ATOM 1939 C CA . TYR A 1 243 ? -9.407 0.798 0.469 1.00 90.62 243 TYR A CA 1
ATOM 1940 C C . TYR A 1 243 ? -8.493 1.787 1.193 1.00 90.62 243 TYR A C 1
ATOM 1942 O O . TYR A 1 243 ? -7.270 1.766 1.039 1.00 90.62 243 TYR A O 1
ATOM 1950 N N . SER A 1 244 ? -9.074 2.634 2.043 1.00 87.12 244 SER A N 1
ATOM 1951 C CA . SER A 1 244 ? -8.306 3.572 2.861 1.00 87.12 244 SER A CA 1
ATOM 1952 C C . SER A 1 244 ? -7.402 2.846 3.865 1.00 87.12 244 SER A C 1
ATOM 1954 O O . SER A 1 244 ? -6.255 3.256 4.056 1.00 87.12 244 SER A O 1
ATOM 1956 N N . TYR A 1 245 ? -7.883 1.750 4.461 1.00 87.00 245 TYR A N 1
ATOM 1957 C CA . TYR A 1 245 ? -7.105 0.885 5.348 1.00 87.00 245 TYR A CA 1
ATOM 1958 C C . TYR A 1 245 ? -5.920 0.253 4.609 1.00 87.00 245 TYR A C 1
ATOM 1960 O O . TYR A 1 245 ? -4.772 0.412 5.027 1.00 87.00 245 TYR A O 1
ATOM 1968 N N . ALA A 1 246 ? -6.170 -0.384 3.465 1.00 90.62 246 ALA A N 1
ATOM 1969 C CA . ALA A 1 246 ? -5.133 -1.032 2.672 1.00 90.62 246 ALA A CA 1
ATOM 1970 C C . ALA A 1 246 ? -4.071 -0.024 2.190 1.00 90.62 246 ALA A C 1
ATOM 1972 O O . ALA A 1 246 ? -2.869 -0.262 2.334 1.00 90.62 246 ALA A O 1
ATOM 1973 N N . ASN A 1 247 ? -4.496 1.160 1.732 1.00 87.69 247 ASN A N 1
ATOM 1974 C CA . ASN A 1 247 ? -3.586 2.236 1.332 1.00 87.69 247 ASN A CA 1
ATOM 1975 C C . ASN A 1 247 ? -2.728 2.765 2.485 1.00 87.69 247 ASN A C 1
ATOM 1977 O O . ASN A 1 247 ? -1.562 3.143 2.300 1.00 87.69 247 ASN A O 1
ATOM 1981 N N . PHE A 1 248 ? -3.299 2.816 3.689 1.00 83.31 248 PHE A N 1
ATOM 1982 C CA . PHE A 1 248 ? -2.562 3.188 4.885 1.00 83.31 248 PHE A CA 1
ATOM 1983 C C . PHE A 1 248 ? -1.452 2.171 5.178 1.00 83.31 248 PHE A C 1
ATOM 1985 O O . PHE A 1 248 ? -0.303 2.567 5.407 1.00 83.31 248 PHE A O 1
ATOM 1992 N N . LEU A 1 249 ? -1.759 0.876 5.099 1.00 84.81 249 LEU A N 1
ATOM 1993 C CA . LEU A 1 249 ? -0.797 -0.189 5.367 1.00 84.81 249 LEU A CA 1
ATOM 1994 C C . LEU A 1 249 ? 0.307 -0.231 4.311 1.00 84.81 249 LEU A C 1
ATOM 1996 O O . LEU A 1 249 ? 1.482 0.000 4.618 1.00 84.81 249 LEU A O 1
ATOM 2000 N N . TYR A 1 250 ? -0.077 -0.430 3.058 1.00 87.25 250 TYR A N 1
ATOM 2001 C CA . TYR A 1 250 ? 0.851 -0.841 2.012 1.00 87.25 250 TYR A CA 1
ATOM 2002 C C . TYR A 1 250 ? 1.299 0.299 1.092 1.00 87.25 250 TYR A C 1
ATOM 2004 O O . TYR A 1 250 ? 2.323 0.193 0.420 1.00 87.25 250 TYR A O 1
ATOM 2012 N N . GLY A 1 251 ? 0.601 1.436 1.111 1.00 8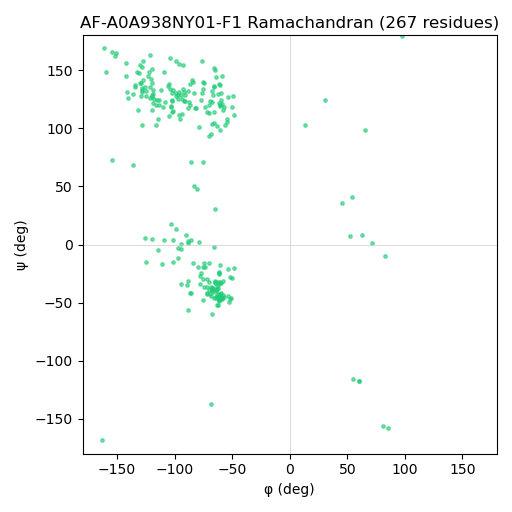6.44 251 GLY A N 1
ATOM 2013 C CA . GLY A 1 251 ? 0.738 2.477 0.092 1.00 86.44 251 GLY A CA 1
ATOM 2014 C C . GLY A 1 251 ? -0.354 2.364 -0.965 1.00 86.44 251 GLY A C 1
ATOM 2015 O O . GLY A 1 251 ? -1.206 1.492 -0.877 1.00 86.44 251 GLY A O 1
ATOM 2016 N N . LYS A 1 252 ? -0.351 3.267 -1.947 1.00 89.88 252 LYS A N 1
ATOM 2017 C CA . LYS A 1 252 ? -1.420 3.365 -2.943 1.00 89.88 252 LYS A CA 1
ATOM 2018 C C . LYS A 1 252 ? -1.546 2.069 -3.747 1.00 89.88 252 LYS A C 1
ATOM 2020 O O . LYS A 1 252 ? -0.598 1.700 -4.432 1.00 89.88 252 LYS A O 1
ATOM 2025 N N . ILE A 1 253 ? -2.707 1.430 -3.685 1.00 91.12 253 ILE A N 1
ATOM 2026 C CA . ILE A 1 253 ? -3.085 0.280 -4.515 1.00 91.12 253 ILE A CA 1
ATOM 2027 C C . ILE A 1 253 ? -3.891 0.795 -5.718 1.00 91.12 253 ILE A C 1
ATOM 2029 O O . ILE A 1 253 ? -4.479 1.877 -5.658 1.00 91.12 253 ILE A O 1
ATOM 2033 N N . ASN A 1 254 ? -3.914 0.058 -6.832 1.00 89.75 254 ASN A N 1
ATOM 2034 C CA . ASN A 1 254 ? -4.843 0.351 -7.924 1.00 89.75 254 ASN A CA 1
ATOM 2035 C C . ASN A 1 254 ? -6.297 0.238 -7.410 1.00 89.75 254 ASN A C 1
ATOM 2037 O O . ASN A 1 254 ? -6.709 -0.815 -6.925 1.00 89.75 254 ASN A O 1
ATOM 2041 N N . GLY A 1 255 ? -7.045 1.344 -7.473 1.00 89.31 255 GLY A N 1
ATOM 2042 C CA . GLY A 1 255 ? -8.384 1.432 -6.887 1.00 89.31 255 GLY A CA 1
ATOM 2043 C C . GLY A 1 255 ? -9.418 0.560 -7.593 1.00 89.31 255 GLY A C 1
ATOM 2044 O O . GLY A 1 255 ? -10.215 -0.076 -6.919 1.00 89.31 255 GLY A O 1
ATOM 2045 N N . GLU A 1 256 ? -9.367 0.485 -8.924 1.00 89.00 256 GLU A N 1
ATOM 2046 C CA . GLU A 1 256 ? -10.269 -0.349 -9.727 1.00 89.00 256 GLU A CA 1
ATOM 2047 C C . GLU A 1 256 ? -10.076 -1.830 -9.390 1.00 89.00 256 GLU A C 1
ATOM 2049 O O . GLU A 1 256 ? -11.017 -2.488 -8.951 1.00 89.00 256 GLU A O 1
ATOM 2054 N N . PHE A 1 257 ? -8.826 -2.304 -9.436 1.00 90.75 257 PHE A N 1
ATOM 2055 C CA . PHE A 1 257 ? -8.454 -3.645 -8.990 1.00 90.75 257 PHE A CA 1
ATOM 2056 C C . PHE A 1 257 ? -8.946 -3.924 -7.567 1.00 90.75 257 PHE A C 1
ATOM 2058 O O . PHE A 1 257 ? -9.550 -4.962 -7.317 1.00 90.75 257 PHE A O 1
ATOM 2065 N N . PHE A 1 258 ? -8.695 -3.010 -6.623 1.00 92.88 258 PHE A N 1
ATOM 2066 C CA . PHE A 1 258 ? -9.067 -3.225 -5.228 1.00 92.88 258 PHE A CA 1
ATOM 2067 C C . PHE A 1 258 ? -10.586 -3.332 -5.056 1.00 92.88 258 PHE A C 1
ATOM 2069 O O . PHE A 1 258 ? -11.066 -4.241 -4.378 1.00 92.88 258 PHE A O 1
ATOM 2076 N N . THR A 1 259 ? -11.345 -2.427 -5.675 1.00 92.38 259 THR A N 1
ATOM 2077 C CA . THR A 1 259 ? -12.807 -2.432 -5.622 1.00 92.38 259 THR A CA 1
ATOM 2078 C C . THR A 1 259 ? -13.371 -3.716 -6.219 1.00 92.38 259 THR A C 1
ATOM 2080 O O . THR A 1 259 ? -14.193 -4.364 -5.571 1.00 92.38 259 THR A O 1
ATOM 2083 N N . GLU A 1 260 ? -12.907 -4.134 -7.397 1.00 92.19 260 GLU A N 1
ATOM 2084 C CA . GLU A 1 260 ? -13.335 -5.392 -8.019 1.00 92.19 260 GLU A CA 1
ATOM 2085 C C . GLU A 1 260 ? -12.985 -6.606 -7.154 1.00 92.19 260 GLU A C 1
ATOM 2087 O O . GLU A 1 260 ? -13.823 -7.481 -6.918 1.00 92.19 260 GLU A O 1
ATOM 2092 N N . TRP A 1 261 ? -11.756 -6.644 -6.635 1.00 94.38 261 TRP A N 1
ATOM 2093 C CA . TRP A 1 261 ? -11.263 -7.741 -5.812 1.00 94.38 261 TRP A CA 1
ATOM 2094 C C . TRP A 1 261 ? -12.067 -7.883 -4.515 1.00 94.38 261 TRP A C 1
ATOM 2096 O O . TRP A 1 261 ? -12.479 -8.995 -4.173 1.00 94.38 261 TRP A O 1
ATOM 2106 N N . VAL A 1 262 ? -12.353 -6.779 -3.815 1.00 93.75 262 VAL A N 1
ATOM 2107 C CA . VAL A 1 262 ? -13.169 -6.789 -2.590 1.00 93.75 262 VAL A CA 1
ATOM 2108 C C . VAL A 1 262 ? -14.610 -7.192 -2.897 1.00 93.75 262 VAL A C 1
ATOM 2110 O O . VAL A 1 262 ? -15.156 -8.062 -2.217 1.00 93.75 262 VAL A O 1
ATOM 2113 N N . SER A 1 263 ? -15.211 -6.613 -3.939 1.00 92.75 263 SER A N 1
ATOM 2114 C CA . SER A 1 263 ? -16.598 -6.905 -4.328 1.00 92.75 263 SER A CA 1
ATOM 2115 C C . SER A 1 263 ? -16.783 -8.393 -4.624 1.00 92.75 263 SER A C 1
ATOM 2117 O O . SER A 1 263 ? -17.709 -9.028 -4.119 1.00 92.75 263 SER A O 1
ATOM 2119 N N . LYS A 1 264 ? -15.828 -8.986 -5.351 1.00 93.38 264 LYS A N 1
ATOM 2120 C CA . LYS A 1 264 ? -15.811 -10.412 -5.692 1.00 93.38 264 LYS A CA 1
ATOM 2121 C C . LYS A 1 264 ? -15.578 -11.325 -4.485 1.00 93.38 264 LYS A C 1
ATOM 2123 O O . LYS A 1 264 ? -16.232 -12.358 -4.380 1.00 93.38 264 LYS A O 1
ATOM 2128 N N . ASN A 1 265 ? -14.633 -10.996 -3.602 1.00 94.19 265 ASN A N 1
ATOM 2129 C CA . ASN A 1 265 ? -14.264 -11.875 -2.484 1.00 94.19 265 ASN A CA 1
ATOM 2130 C C . ASN A 1 265 ? -15.263 -11.828 -1.317 1.00 94.19 265 ASN A C 1
ATOM 2132 O O . ASN A 1 265 ? -15.384 -12.815 -0.593 1.00 94.19 265 ASN A O 1
ATOM 2136 N N . TYR A 1 266 ? -15.973 -10.710 -1.142 1.00 91.94 266 TYR A N 1
ATOM 2137 C CA . TYR A 1 266 ? -16.847 -10.474 0.013 1.00 91.94 266 TYR A CA 1
ATOM 2138 C C . TYR A 1 266 ? -18.319 -10.242 -0.354 1.00 91.94 266 TYR A C 1
ATOM 2140 O O . TYR A 1 266 ? -19.128 -9.991 0.536 1.00 91.94 266 TYR A O 1
ATOM 2148 N N . ASN A 1 267 ? -18.685 -10.367 -1.636 1.00 87.62 267 ASN A N 1
ATOM 2149 C CA . ASN A 1 267 ? -20.039 -10.129 -2.153 1.00 87.62 267 ASN A CA 1
ATOM 2150 C C . ASN A 1 267 ? -20.590 -8.743 -1.773 1.00 87.62 267 ASN A C 1
ATOM 2152 O O . ASN A 1 267 ? -21.756 -8.601 -1.402 1.00 87.62 267 ASN A O 1
ATOM 2156 N N . LEU A 1 268 ? -19.728 -7.728 -1.840 1.00 82.56 268 LEU A N 1
ATOM 2157 C CA . LEU A 1 268 ? -20.083 -6.333 -1.594 1.00 82.56 268 LEU A CA 1
ATOM 2158 C C . LEU A 1 268 ? -20.382 -5.684 -2.949 1.00 82.56 268 LEU A C 1
ATOM 2160 O O . LEU A 1 268 ? -19.461 -5.488 -3.731 1.00 82.56 268 LEU A O 1
ATOM 2164 N N . ASN A 1 269 ? -21.655 -5.401 -3.233 1.00 69.88 269 ASN A N 1
ATOM 2165 C CA . ASN A 1 269 ? -22.104 -4.697 -4.442 1.00 69.88 269 ASN A CA 1
ATOM 2166 C C . ASN A 1 269 ? -22.650 -3.312 -4.089 1.00 69.88 269 ASN A C 1
ATOM 2168 O O . ASN A 1 269 ? -23.262 -3.188 -3.001 1.00 69.88 269 ASN A O 1
#

pLDDT: mean 77.53, std 16.63, range [30.03, 94.94]

Foldseek 3Di:
DVVVVVVVVVVVVVPPDPPPPFFKWFWQDKDAWKAFPVPRHTDDHRDIDTQATKIFGPDQPIWTWIATLVQGIFIAGQDDDDDDTSIDGPVVRGDPLPDDDPDPPDDDPQPAPVQPPDQFEEDAAKDKAFDDCVNAPDDPFKFKWKWWDAPNDIDIATFDDDGRITIDHCCRRAVDPVHPDDLVPIDKMWMWIAGPPPRDIDTNDIHRYHYDYPVVLVVSLVSVCVRNVSNPDALVRSLVSSLSVVCVPRNHYDSVVSSVVCCVVPVRD

Sequence (269 aa):
MPKIFLMIFLVAFLRVGFVYPQDCYTVLKIKGEAEVEKTGKAVAVNDELCSNDNLIFKDAKSVVVVHSTKKGRFTLKPYKASKNELVYLVDDIIRNSTSTLMTKSFEFDIPVMPEFSGNRYCVVGTLRLPVDPVSFPMNEKFCFTLNYVCGEKNISVDIPFSCDTLILDKDNLFNKEDCPVNTEDIGSVSLFYTEKNTENRKLINRFKLNFISEDELKTDIDNYLKIVKNDELSAPNLINDLYSYANFLYGKINGEFFTEWVSKNYNLN

Mean predicted aligned error: 12.44 Å

Radius of gyration: 25.34 Å; Cα contacts (8 Å, |Δi|>4): 435; chains: 1; bounding box: 68×37×90 Å